Protein AF-A0A0F8VWH7-F1 (afdb_monomer_lite)

pLDDT: mean 81.19, std 13.84, range [44.41, 97.44]

Foldseek 3Di:
DEEFDPPDLAAAALEEEADADVQDQQRDEYEYDPNNDHPPDPDRAHAYDAAEYEYEHQAAHAEDAYQEYEYEYQPCPPVDQDADNEYAEYHYQYYYYHYDHRHPDDDHYYNYYHYHWDKDKDKDKDFPDDDPFKTKIKMKMKIKGKDADDDDDDPDPDCFDDDHGIDIWIKMKIKIKMWGWDADPNWIKIWIKMWMWMDTPVGTDDIKIKIKMKTFPDDDPFWTWIWIKMAIPGPPDPDRIDIWIWIWGDDPPDQWIWTDIPPAWTWIKGADPDFKMKIFGKGKDKDKGKDATDDPPDDRIDIDIWIKIFGFMKMWGDPDPPDIDIDTDGDIDTDGD

Structure (mmCIF, N/CA/C/O backbone):
data_AF-A0A0F8VWH7-F1
#
_entry.id   AF-A0A0F8VWH7-F1
#
loop_
_atom_site.group_PDB
_atom_site.id
_atom_site.type_symbol
_atom_site.label_atom_id
_atom_site.label_alt_id
_atom_site.label_comp_id
_atom_site.label_asym_id
_atom_site.label_entity_id
_atom_site.label_seq_id
_atom_site.pdbx_PDB_ins_code
_atom_site.Cartn_x
_atom_site.Cartn_y
_atom_site.Cartn_z
_atom_site.occupancy
_atom_site.B_iso_or_equiv
_atom_site.auth_seq_id
_atom_site.auth_comp_id
_atom_site.auth_asym_id
_atom_site.auth_atom_id
_atom_site.pdbx_PDB_model_num
ATOM 1 N N . THR A 1 1 ? 28.932 16.512 -21.703 1.00 84.12 1 THR A N 1
ATOM 2 C CA . THR A 1 1 ? 27.743 17.144 -22.301 1.00 84.12 1 THR A CA 1
ATOM 3 C C . THR A 1 1 ? 27.801 16.994 -23.802 1.00 84.12 1 THR A C 1
ATOM 5 O O . THR A 1 1 ? 28.887 17.135 -24.353 1.00 84.12 1 THR A O 1
ATOM 8 N N . VAL A 1 2 ? 26.683 16.656 -24.441 1.00 85.88 2 VAL A N 1
ATOM 9 C CA . VAL A 1 2 ? 26.553 16.481 -25.896 1.00 85.88 2 VAL A CA 1
ATOM 10 C C . VAL A 1 2 ? 25.391 17.344 -26.383 1.00 85.88 2 VAL A C 1
ATOM 12 O O . VAL A 1 2 ? 24.325 17.301 -25.781 1.00 85.88 2 VAL A O 1
ATOM 15 N N . HIS A 1 3 ? 25.606 18.095 -27.462 1.00 85.19 3 HIS A N 1
ATOM 16 C CA . HIS A 1 3 ? 24.603 18.937 -28.118 1.00 85.19 3 HIS A CA 1
ATOM 17 C C . HIS A 1 3 ? 24.403 18.430 -29.550 1.00 85.19 3 HIS A C 1
ATOM 19 O O . HIS A 1 3 ? 25.388 18.177 -30.247 1.00 85.19 3 HIS A O 1
ATOM 25 N N . ILE A 1 4 ? 23.155 18.238 -29.974 1.00 81.06 4 ILE A N 1
ATOM 26 C CA . ILE A 1 4 ? 22.792 17.686 -31.286 1.00 81.06 4 ILE A CA 1
ATOM 27 C C . ILE A 1 4 ? 21.741 18.603 -31.916 1.00 81.06 4 ILE A C 1
ATOM 29 O O . ILE A 1 4 ? 20.711 18.812 -31.295 1.00 81.06 4 ILE A O 1
ATOM 33 N N . GLY A 1 5 ? 21.992 19.138 -33.117 1.00 73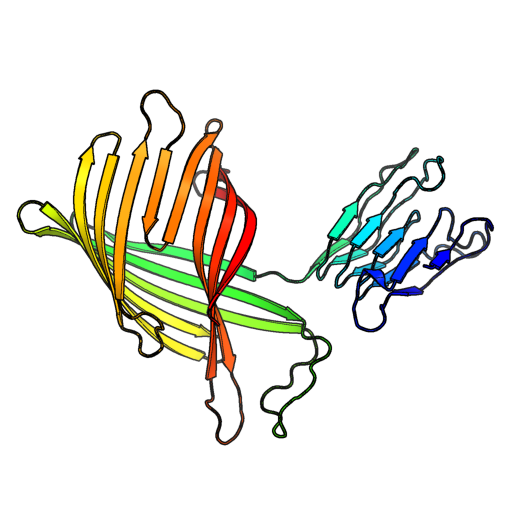.06 5 GLY A N 1
ATOM 34 C CA . GLY A 1 5 ? 21.007 19.936 -33.876 1.00 73.06 5 GLY A CA 1
ATOM 35 C C . GLY A 1 5 ? 21.202 21.455 -33.865 1.00 73.06 5 GLY A C 1
ATOM 36 O O . GLY A 1 5 ? 20.783 22.105 -34.808 1.00 73.06 5 GLY A O 1
ATOM 37 N N . ASP A 1 6 ? 21.952 21.996 -32.903 1.00 63.22 6 ASP A N 1
ATOM 38 C CA . ASP A 1 6 ? 22.087 23.431 -32.549 1.00 63.22 6 ASP A CA 1
ATOM 39 C C . ASP A 1 6 ? 22.337 24.446 -33.705 1.00 63.22 6 ASP A C 1
ATOM 41 O O . ASP A 1 6 ? 22.167 25.642 -33.519 1.00 63.22 6 ASP A O 1
ATOM 45 N N . THR A 1 7 ? 22.763 24.034 -34.912 1.00 57.91 7 THR A N 1
ATOM 46 C CA . THR A 1 7 ? 23.059 24.981 -36.024 1.00 57.91 7 THR A CA 1
ATOM 47 C C . THR A 1 7 ? 22.899 24.444 -37.459 1.00 57.91 7 THR A C 1
ATOM 49 O O . THR A 1 7 ? 23.171 25.180 -38.408 1.00 57.91 7 THR A O 1
ATOM 52 N N . ASN A 1 8 ? 22.500 23.183 -37.673 1.00 55.50 8 ASN A N 1
ATOM 53 C CA . ASN A 1 8 ? 22.478 22.575 -39.015 1.00 55.50 8 ASN A CA 1
ATOM 54 C C . ASN A 1 8 ? 21.213 21.741 -39.249 1.00 55.50 8 ASN A C 1
ATOM 56 O O . ASN A 1 8 ? 21.123 20.620 -38.747 1.00 55.50 8 ASN A O 1
ATOM 60 N N . ILE A 1 9 ? 20.351 22.238 -40.145 1.00 57.72 9 ILE A N 1
ATOM 61 C CA . ILE A 1 9 ? 19.080 21.661 -40.647 1.00 57.72 9 ILE A CA 1
ATOM 62 C C . ILE A 1 9 ? 19.178 20.272 -41.324 1.00 57.72 9 ILE A C 1
ATOM 64 O O . ILE A 1 9 ? 18.236 19.813 -41.964 1.00 57.72 9 ILE A O 1
ATOM 68 N N . ASP A 1 10 ? 20.330 19.604 -41.237 1.00 60.72 10 ASP A N 1
ATOM 69 C CA . ASP A 1 10 ? 20.589 18.285 -41.831 1.00 60.72 10 ASP A CA 1
ATOM 70 C C . ASP A 1 10 ? 21.198 17.284 -40.819 1.00 60.72 10 ASP A C 1
ATOM 72 O O . ASP A 1 10 ? 21.609 16.182 -41.200 1.00 60.72 10 ASP A O 1
ATOM 76 N N . THR A 1 11 ? 21.265 17.629 -39.525 1.00 70.06 11 THR A N 1
ATOM 77 C CA . THR A 1 11 ? 21.757 16.709 -38.485 1.00 70.06 11 THR A CA 1
ATOM 78 C C . THR A 1 11 ? 20.596 15.906 -37.918 1.00 70.06 11 THR A C 1
ATOM 80 O O . THR A 1 11 ? 19.727 16.456 -37.262 1.00 70.06 11 THR A O 1
ATOM 83 N N . ALA A 1 12 ? 20.595 14.592 -38.132 1.00 73.69 12 ALA A N 1
ATOM 84 C CA . ALA A 1 12 ? 19.566 13.707 -37.595 1.00 73.69 12 ALA A CA 1
ATOM 85 C C . ALA A 1 12 ? 20.191 12.556 -36.808 1.00 73.69 12 ALA A C 1
ATOM 87 O O . ALA A 1 12 ? 21.224 12.003 -37.198 1.00 73.69 12 ALA A O 1
ATOM 88 N N . VAL A 1 13 ? 19.526 12.157 -35.726 1.00 77.81 13 VAL A N 1
ATOM 89 C CA . VAL A 1 13 ? 19.883 10.972 -34.942 1.00 77.81 13 VAL A CA 1
ATOM 90 C C . VAL A 1 13 ? 18.728 9.994 -34.998 1.00 77.81 13 VAL A C 1
ATOM 92 O O . VAL A 1 13 ? 17.638 10.283 -34.537 1.00 77.81 13 VAL A O 1
ATOM 95 N N . GLN A 1 14 ? 18.967 8.811 -35.556 1.00 83.38 14 GLN A N 1
ATOM 96 C CA . GLN A 1 14 ? 17.931 7.780 -35.625 1.00 83.38 14 GLN A CA 1
ATOM 97 C C . GLN A 1 14 ? 17.829 6.991 -34.315 1.00 83.38 14 GLN A C 1
ATOM 99 O O . GLN A 1 14 ? 16.735 6.695 -33.844 1.00 83.38 14 GLN A O 1
ATOM 104 N N . ILE A 1 15 ? 18.979 6.638 -33.732 1.00 87.81 15 ILE A N 1
ATOM 105 C CA . ILE A 1 15 ? 19.072 5.871 -32.489 1.00 87.81 15 ILE A CA 1
ATOM 106 C C . ILE A 1 15 ? 20.104 6.540 -31.589 1.00 87.81 15 ILE A C 1
ATOM 108 O O . ILE A 1 15 ? 21.277 6.632 -31.955 1.00 87.81 15 ILE A O 1
ATOM 112 N N . LEU A 1 16 ? 19.681 6.952 -30.397 1.00 90.50 16 LEU A N 1
ATOM 113 C CA . LEU A 1 16 ? 20.554 7.469 -29.352 1.00 90.50 16 LEU A CA 1
ATOM 114 C C . LEU A 1 16 ? 20.584 6.500 -28.171 1.00 90.50 16 LEU A C 1
ATOM 116 O O . LEU A 1 16 ? 19.544 6.063 -27.686 1.00 90.50 16 LEU A O 1
ATOM 120 N N . ARG A 1 17 ? 21.787 6.197 -27.678 1.00 92.44 17 ARG A N 1
ATOM 121 C CA . ARG A 1 17 ? 21.987 5.452 -26.432 1.00 92.44 17 ARG A CA 1
ATOM 122 C C . ARG A 1 17 ? 22.727 6.323 -25.430 1.00 92.44 17 ARG A C 1
ATOM 124 O O . ARG A 1 17 ? 23.826 6.790 -25.720 1.00 92.44 17 ARG A O 1
ATOM 131 N N . ILE A 1 18 ? 22.128 6.526 -24.262 1.00 89.94 18 ILE A N 1
ATOM 132 C CA . ILE A 1 18 ? 22.678 7.336 -23.175 1.00 89.94 18 ILE A CA 1
ATOM 133 C C . ILE A 1 18 ? 23.036 6.397 -22.025 1.00 89.94 18 ILE A C 1
ATOM 135 O O . ILE A 1 18 ? 22.173 5.763 -21.417 1.00 89.94 18 ILE A O 1
ATOM 139 N N . THR A 1 19 ? 24.329 6.268 -21.737 1.00 88.44 19 THR A N 1
ATOM 140 C CA . THR A 1 19 ? 24.835 5.404 -20.663 1.00 88.44 19 THR A CA 1
ATOM 141 C C . THR A 1 19 ? 26.022 6.090 -19.990 1.00 88.44 19 THR A C 1
ATOM 143 O O . THR A 1 19 ? 27.118 6.103 -20.555 1.00 88.44 19 THR A O 1
ATOM 146 N N . PRO A 1 20 ? 25.827 6.715 -18.815 1.00 84.50 20 PRO A N 1
ATOM 147 C CA . PRO A 1 20 ? 26.909 7.384 -18.114 1.00 84.50 20 PRO A CA 1
ATOM 148 C C . PRO A 1 20 ? 27.952 6.391 -17.613 1.00 84.50 20 PRO A C 1
ATOM 150 O O . PRO A 1 20 ? 27.621 5.320 -17.105 1.00 84.50 20 PRO A O 1
ATOM 153 N N . ASN A 1 21 ? 29.227 6.774 -17.696 1.00 78.06 21 ASN A N 1
ATOM 154 C CA . ASN A 1 21 ? 30.294 5.987 -17.089 1.00 78.06 21 ASN A CA 1
ATOM 155 C C . ASN A 1 21 ? 30.071 5.913 -15.565 1.00 78.06 21 ASN A C 1
ATOM 157 O O . ASN A 1 21 ? 29.826 6.945 -14.935 1.00 78.06 21 ASN A O 1
ATOM 161 N N . ASN A 1 22 ? 30.164 4.719 -14.978 1.00 78.69 22 ASN A N 1
ATOM 162 C CA . ASN A 1 22 ? 29.865 4.440 -13.566 1.00 78.69 22 ASN A CA 1
ATOM 163 C C . ASN A 1 22 ? 28.429 4.781 -13.108 1.00 78.69 22 ASN A C 1
ATOM 165 O O . ASN A 1 22 ? 28.238 5.077 -11.930 1.00 78.69 22 ASN A O 1
ATOM 169 N N . ASP A 1 23 ? 27.442 4.806 -14.012 1.00 75.81 23 ASP A N 1
ATOM 170 C CA . ASP A 1 23 ? 26.018 5.041 -13.695 1.00 75.81 23 ASP A CA 1
ATOM 171 C C . ASP A 1 23 ? 25.737 6.334 -12.888 1.00 75.81 23 ASP A C 1
ATOM 173 O O . ASP A 1 23 ? 24.767 6.421 -12.138 1.00 75.81 23 ASP A O 1
ATOM 177 N N . LYS A 1 24 ? 26.588 7.367 -13.005 1.00 74.12 24 LYS A N 1
ATOM 178 C CA . LYS A 1 24 ? 26.354 8.661 -12.336 1.00 74.12 24 LYS A CA 1
ATOM 179 C C . LYS A 1 24 ? 25.560 9.605 -13.247 1.00 74.12 24 LYS A C 1
ATOM 181 O O . LYS A 1 24 ? 26.031 9.880 -14.352 1.00 74.12 24 LYS A O 1
ATOM 186 N N . PRO A 1 25 ? 24.424 10.168 -12.796 1.00 67.00 25 PRO A N 1
ATOM 187 C CA . PRO A 1 25 ? 23.579 11.023 -13.631 1.00 67.00 25 PRO A CA 1
ATOM 188 C C . PRO A 1 25 ? 24.300 12.291 -14.120 1.00 67.00 25 PRO A C 1
ATOM 190 O O . PRO A 1 25 ? 24.105 12.705 -15.259 1.00 67.00 25 PRO A O 1
ATOM 193 N N . ASP A 1 26 ? 25.212 12.844 -13.318 1.00 76.50 26 ASP A N 1
ATOM 194 C CA . ASP A 1 26 ? 25.969 14.056 -13.668 1.00 76.50 26 ASP A CA 1
ATOM 195 C C . ASP A 1 26 ? 27.054 13.815 -14.734 1.00 76.50 26 ASP A C 1
ATOM 197 O O . ASP A 1 26 ? 27.631 14.759 -15.273 1.00 76.50 26 ASP A O 1
ATOM 201 N N . ASN A 1 27 ? 27.357 12.552 -15.057 1.00 81.56 27 ASN A N 1
ATOM 202 C CA . ASN A 1 27 ? 28.420 12.228 -16.007 1.00 81.56 27 ASN A CA 1
ATOM 203 C C . ASN A 1 27 ? 27.981 12.380 -17.469 1.00 81.56 27 ASN A C 1
ATOM 205 O O . ASN A 1 27 ? 28.843 12.486 -18.345 1.00 81.56 27 ASN A O 1
ATOM 209 N N . VAL A 1 28 ? 26.674 12.375 -17.760 1.00 87.81 28 VAL A N 1
ATOM 210 C CA . VAL A 1 28 ? 26.163 12.545 -19.125 1.00 87.81 28 VAL A CA 1
ATOM 211 C C . VAL A 1 28 ? 24.919 13.424 -19.136 1.00 87.81 28 VAL A C 1
ATOM 213 O O . VAL A 1 28 ? 23.860 13.054 -18.637 1.00 87.81 28 VAL A O 1
ATOM 216 N N . THR A 1 29 ? 25.061 14.563 -19.806 1.00 88.81 29 THR A N 1
ATOM 217 C CA . THR A 1 29 ? 23.963 15.435 -20.224 1.00 88.81 29 THR A CA 1
ATOM 218 C C . THR A 1 29 ? 23.921 15.457 -21.744 1.00 88.81 29 THR A C 1
ATOM 220 O O . THR A 1 29 ? 24.954 15.720 -22.371 1.00 88.81 29 THR A O 1
ATOM 223 N N . VAL A 1 30 ? 22.760 15.174 -22.325 1.00 89.38 30 VAL A N 1
ATOM 224 C CA . VAL A 1 30 ? 22.509 15.274 -23.765 1.00 89.38 30 VAL A CA 1
ATOM 225 C C . VAL A 1 30 ? 21.391 16.277 -24.005 1.00 89.38 30 VAL A C 1
ATOM 227 O O . VAL A 1 30 ? 20.352 16.199 -23.359 1.00 89.38 30 VAL A O 1
ATOM 230 N N . THR A 1 31 ? 21.607 17.183 -24.949 1.00 88.25 31 THR A N 1
ATOM 231 C CA . THR A 1 31 ? 20.607 18.135 -25.420 1.00 88.25 31 THR A CA 1
ATOM 232 C C . THR A 1 31 ? 20.421 17.937 -26.917 1.00 88.25 31 THR A C 1
ATOM 234 O O . THR A 1 31 ? 21.384 18.029 -27.683 1.00 88.25 31 THR A O 1
ATOM 237 N N . ILE A 1 32 ? 19.194 17.631 -27.319 1.00 85.38 32 ILE A N 1
ATOM 238 C CA . ILE A 1 32 ? 18.769 17.495 -28.709 1.00 85.38 32 ILE A CA 1
ATOM 239 C C . ILE A 1 32 ? 17.859 18.683 -28.993 1.00 85.38 32 ILE A C 1
ATOM 241 O O . ILE A 1 32 ? 16.808 18.809 -28.365 1.00 85.38 32 ILE A O 1
ATOM 245 N N . TYR A 1 33 ? 18.325 19.549 -29.880 1.00 80.00 33 TYR A N 1
ATOM 246 C CA . TYR A 1 33 ? 17.649 20.769 -30.301 1.00 80.00 33 TYR A CA 1
ATOM 247 C C . TYR A 1 33 ? 16.604 20.464 -31.378 1.00 80.00 33 TYR A C 1
ATOM 249 O O . TYR A 1 33 ? 16.554 19.338 -31.888 1.00 80.00 33 TYR A O 1
ATOM 257 N N . GLU A 1 34 ? 15.823 21.489 -31.711 1.00 74.62 34 GLU A N 1
ATOM 258 C CA . GLU A 1 34 ? 14.845 21.519 -32.799 1.00 74.62 34 GLU A CA 1
ATOM 259 C C . GLU A 1 34 ? 15.368 20.909 -34.109 1.00 74.62 34 GLU A C 1
ATOM 261 O O . GLU A 1 34 ? 16.576 20.833 -34.369 1.00 74.62 34 GLU A O 1
ATOM 266 N N . ASP A 1 35 ? 14.433 20.444 -34.938 1.00 66.25 35 ASP A N 1
ATOM 267 C CA . ASP A 1 35 ? 14.698 19.987 -36.302 1.00 66.25 35 ASP A CA 1
ATOM 268 C C . ASP A 1 35 ? 15.792 18.912 -36.447 1.00 66.25 35 ASP A C 1
ATOM 270 O O . ASP A 1 35 ? 16.384 18.735 -37.518 1.00 66.25 35 ASP A O 1
ATOM 274 N N . CYS A 1 36 ? 16.012 18.085 -35.416 1.00 68.75 36 CYS A N 1
ATOM 275 C CA . CYS A 1 36 ? 16.860 16.887 -35.500 1.00 68.75 36 CYS A CA 1
ATOM 276 C C . CYS A 1 36 ? 16.222 15.747 -36.327 1.00 68.75 36 CYS A C 1
ATOM 278 O O . CYS A 1 36 ? 16.327 14.562 -35.990 1.00 68.75 36 CYS A O 1
ATOM 280 N N . ILE A 1 37 ? 15.561 16.095 -37.434 1.00 60.75 37 ILE A N 1
ATOM 281 C CA . ILE A 1 37 ? 14.789 15.226 -38.318 1.00 60.75 37 ILE A CA 1
ATOM 282 C C . ILE A 1 37 ? 15.343 15.375 -39.740 1.00 60.75 37 ILE A C 1
ATOM 284 O O . ILE A 1 37 ? 15.571 16.467 -40.253 1.00 60.75 37 ILE A O 1
ATOM 288 N N . ARG A 1 38 ? 15.583 14.254 -40.429 1.00 53.38 38 ARG A N 1
ATOM 289 C CA . ARG A 1 38 ? 16.150 14.281 -41.786 1.00 53.38 38 ARG A CA 1
ATOM 290 C C . ARG A 1 38 ? 15.098 14.737 -42.805 1.00 53.38 38 ARG A C 1
ATOM 292 O O . ARG A 1 38 ? 14.348 13.909 -43.313 1.00 53.38 38 ARG A O 1
ATOM 299 N N . SER A 1 39 ? 15.131 16.010 -43.203 1.00 49.16 39 SER A N 1
ATOM 300 C CA . SER A 1 39 ? 14.210 16.636 -44.179 1.00 49.16 39 SER A CA 1
ATOM 301 C C . SER A 1 39 ? 14.059 15.905 -45.534 1.00 49.16 39 SER A C 1
ATOM 303 O O . SER A 1 39 ? 13.068 16.088 -46.238 1.00 49.16 39 SER A O 1
ATOM 305 N N . LYS A 1 40 ? 15.023 15.052 -45.923 1.00 46.12 40 LYS A N 1
ATOM 306 C CA . LYS A 1 40 ? 15.079 14.376 -47.241 1.00 46.12 40 LYS A CA 1
ATOM 307 C C . LYS A 1 40 ? 14.768 12.876 -47.239 1.00 46.12 40 LYS A C 1
ATOM 309 O O . LYS A 1 40 ? 14.825 12.255 -48.300 1.00 46.12 40 LYS A O 1
ATOM 314 N N . ALA A 1 41 ? 14.464 12.271 -46.094 1.00 45.91 41 ALA A N 1
ATOM 315 C CA . ALA A 1 41 ? 14.026 10.880 -46.023 1.00 45.91 41 ALA A CA 1
ATOM 316 C C . ALA A 1 41 ? 12.707 10.833 -45.256 1.00 45.91 41 ALA A C 1
ATOM 318 O O . ALA A 1 41 ? 12.650 11.272 -44.117 1.00 45.91 41 ALA A O 1
ATOM 319 N N . THR A 1 42 ? 11.657 10.314 -45.886 1.00 47.78 42 THR A N 1
ATOM 320 C CA . THR A 1 42 ? 10.361 10.016 -45.262 1.00 47.78 42 THR A CA 1
ATOM 321 C C . THR A 1 42 ? 10.519 9.489 -43.827 1.00 47.78 42 THR A C 1
ATOM 323 O O . THR A 1 42 ? 11.033 8.388 -43.648 1.00 47.78 42 THR A O 1
ATOM 326 N N . ALA A 1 43 ? 10.090 10.312 -42.861 1.00 54.28 43 ALA A N 1
ATOM 327 C CA . ALA A 1 43 ? 9.736 10.026 -41.467 1.00 54.28 43 ALA A CA 1
ATOM 328 C C . ALA A 1 43 ? 10.591 8.981 -40.721 1.00 54.28 43 ALA A C 1
ATOM 330 O O . ALA A 1 43 ? 10.217 7.813 -40.621 1.00 54.28 43 ALA A O 1
ATOM 331 N N . TYR A 1 44 ? 11.688 9.421 -40.104 1.00 61.53 44 TYR A N 1
ATOM 332 C CA . TYR A 1 44 ? 12.293 8.688 -38.989 1.00 61.53 44 TYR A CA 1
ATOM 333 C C . TYR A 1 44 ? 12.368 9.620 -37.783 1.00 61.53 44 TYR A C 1
ATOM 335 O O . TYR A 1 44 ? 13.265 10.459 -37.720 1.00 61.53 44 TYR A O 1
ATOM 343 N N . ASN A 1 45 ? 11.430 9.476 -36.846 1.00 70.00 45 ASN A N 1
ATOM 344 C CA . ASN A 1 45 ? 11.553 10.124 -35.544 1.00 70.00 45 ASN A CA 1
ATOM 345 C C . ASN A 1 45 ? 12.615 9.380 -34.714 1.00 70.00 45 ASN A C 1
ATOM 347 O O . ASN A 1 45 ? 12.961 8.222 -34.981 1.00 70.00 45 ASN A O 1
ATOM 351 N N . ILE A 1 46 ? 13.154 10.055 -33.704 1.00 86.62 46 ILE A N 1
ATOM 352 C CA . ILE A 1 46 ? 14.289 9.562 -32.919 1.00 86.62 46 ILE A CA 1
ATOM 353 C C . ILE A 1 46 ? 13.847 8.397 -32.021 1.00 86.62 46 ILE A C 1
ATOM 355 O O . ILE A 1 46 ? 12.756 8.414 -31.448 1.00 86.62 46 ILE A O 1
ATOM 359 N N . SER A 1 47 ? 14.698 7.377 -31.876 1.00 91.12 47 SER A N 1
ATOM 360 C CA . SER A 1 47 ? 14.583 6.370 -30.814 1.00 91.12 47 SER A CA 1
ATOM 361 C C . SER A 1 47 ? 15.680 6.569 -29.769 1.00 91.12 47 SER A C 1
ATOM 363 O O . SER A 1 47 ? 16.866 6.505 -30.095 1.00 91.12 47 SER A O 1
ATOM 365 N N . ILE A 1 48 ? 15.305 6.802 -28.515 1.00 92.94 48 ILE A N 1
ATOM 366 C CA . ILE A 1 48 ? 16.232 7.063 -27.411 1.00 92.94 48 ILE A CA 1
ATOM 367 C C . ILE A 1 48 ? 16.151 5.931 -26.395 1.00 92.94 48 ILE A C 1
ATOM 369 O O . ILE A 1 48 ? 15.072 5.596 -25.921 1.00 92.94 48 ILE A O 1
ATOM 373 N N . TYR A 1 49 ? 17.311 5.392 -26.029 1.00 94.31 49 TYR A N 1
ATOM 374 C CA . TYR A 1 49 ? 17.480 4.432 -24.944 1.00 94.31 49 TYR A CA 1
ATOM 375 C C . TYR A 1 49 ? 18.390 5.046 -23.884 1.00 94.31 49 TYR A C 1
ATOM 377 O O . TYR A 1 49 ? 19.574 5.290 -24.133 1.00 94.31 49 TYR A O 1
ATOM 385 N N . MET A 1 50 ? 17.846 5.320 -22.708 1.00 91.81 50 MET A N 1
ATOM 386 C CA . MET A 1 50 ? 18.526 6.025 -21.633 1.00 91.81 50 MET A CA 1
ATOM 387 C C . MET A 1 50 ? 18.625 5.144 -20.392 1.00 91.81 50 MET A C 1
ATOM 389 O O . MET A 1 50 ? 17.639 4.910 -19.703 1.00 91.81 50 MET A O 1
ATOM 393 N N . ASN A 1 51 ? 19.838 4.703 -20.062 1.00 87.75 51 ASN A N 1
ATOM 394 C CA . ASN A 1 51 ? 20.073 3.957 -18.826 1.00 87.75 51 ASN A CA 1
ATOM 395 C C . ASN A 1 51 ? 20.064 4.886 -17.602 1.00 87.75 51 ASN A C 1
ATOM 397 O O . ASN A 1 51 ? 19.483 4.536 -16.581 1.00 87.75 51 ASN A O 1
ATOM 401 N N . ASN A 1 52 ? 20.691 6.065 -17.705 1.00 85.94 52 ASN A N 1
ATOM 402 C CA . ASN A 1 52 ? 20.750 7.106 -16.672 1.00 85.94 52 ASN A CA 1
ATOM 403 C C . ASN A 1 52 ? 21.287 8.418 -17.293 1.00 85.94 52 ASN A C 1
ATOM 405 O O . ASN A 1 52 ? 21.667 8.426 -18.465 1.00 85.94 52 ASN A O 1
ATOM 409 N N . GLY A 1 53 ? 21.360 9.517 -16.538 1.00 88.56 53 GLY A N 1
ATOM 410 C CA . GLY A 1 53 ? 21.869 10.812 -17.013 1.00 88.56 53 GLY A CA 1
ATOM 411 C C . GLY A 1 53 ? 20.821 11.922 -17.005 1.00 88.56 53 GLY A C 1
ATOM 412 O O . GLY A 1 53 ? 19.796 11.820 -16.331 1.00 88.56 53 GLY A O 1
ATOM 413 N N . THR A 1 54 ? 21.067 12.971 -17.788 1.00 90.00 54 THR A N 1
ATOM 414 C CA . THR A 1 54 ? 20.051 13.969 -18.153 1.00 90.00 54 THR A CA 1
ATOM 415 C C . THR A 1 54 ? 19.917 14.043 -19.670 1.00 90.00 54 THR A C 1
ATOM 417 O O . THR A 1 54 ? 20.919 14.224 -20.359 1.00 90.00 54 THR A O 1
ATOM 420 N N . CYS A 1 55 ? 18.702 13.917 -20.194 1.00 91.38 55 CYS A N 1
ATOM 421 C CA . CYS A 1 55 ? 18.398 14.170 -21.600 1.00 91.38 55 CYS A CA 1
ATOM 422 C C . CYS A 1 55 ? 17.392 15.308 -21.696 1.00 91.38 55 CYS A C 1
ATOM 424 O O . CYS A 1 55 ? 16.404 15.310 -20.967 1.00 91.38 55 CYS A O 1
ATOM 426 N N . THR A 1 56 ? 17.628 16.241 -22.603 1.00 90.00 56 THR A N 1
ATOM 427 C CA . THR A 1 56 ? 16.633 17.217 -23.023 1.00 90.00 56 THR A CA 1
ATOM 428 C C . THR A 1 56 ? 16.400 17.039 -24.515 1.00 90.00 56 THR A C 1
ATOM 430 O O . THR A 1 56 ? 17.367 16.969 -25.273 1.00 90.00 56 THR A O 1
ATOM 433 N N . LEU A 1 57 ? 15.142 16.903 -24.915 1.00 86.94 57 LEU A N 1
ATOM 434 C CA . LEU A 1 57 ? 14.733 16.671 -26.294 1.00 86.94 57 LEU A CA 1
ATOM 435 C C . LEU A 1 57 ? 13.670 17.687 -26.687 1.00 86.94 57 LEU A C 1
ATOM 437 O O . LEU A 1 57 ? 12.637 17.767 -26.026 1.00 86.94 57 LEU A O 1
ATOM 441 N N . ASP A 1 58 ? 13.925 18.375 -27.789 1.00 81.88 58 ASP A N 1
ATOM 442 C CA . ASP A 1 58 ? 13.033 19.357 -28.399 1.00 81.88 58 ASP A CA 1
ATOM 443 C C . ASP A 1 58 ? 12.696 18.937 -29.843 1.00 81.88 58 ASP A C 1
ATOM 445 O O . ASP A 1 58 ? 12.961 19.629 -30.816 1.00 81.88 58 ASP A O 1
ATOM 449 N N . SER A 1 59 ? 12.273 17.681 -30.021 1.00 81.00 59 SER A N 1
ATOM 450 C CA . SER A 1 59 ? 11.934 17.088 -31.324 1.00 81.00 59 SER A CA 1
ATOM 451 C C . SER A 1 59 ? 11.068 15.840 -31.142 1.00 81.00 59 SER A C 1
ATOM 453 O O . SER A 1 59 ? 11.163 15.151 -30.124 1.00 81.00 59 SER A O 1
ATOM 455 N N . ALA A 1 60 ? 10.280 15.493 -32.163 1.00 83.69 60 ALA A N 1
ATOM 456 C CA . ALA A 1 60 ? 9.445 14.291 -32.169 1.00 83.69 60 ALA A CA 1
ATOM 457 C C . ALA A 1 60 ? 10.250 12.988 -31.980 1.00 83.69 60 ALA A C 1
ATOM 459 O O . ALA A 1 60 ? 11.365 12.826 -32.494 1.00 83.69 60 ALA A O 1
ATOM 460 N N . ALA A 1 61 ? 9.644 11.997 -31.319 1.00 86.81 61 ALA A N 1
ATOM 461 C CA . ALA A 1 61 ? 10.270 10.701 -31.050 1.00 86.81 61 ALA A CA 1
ATOM 462 C C . ALA A 1 61 ? 9.382 9.515 -31.453 1.00 86.81 61 ALA A C 1
ATOM 464 O O . ALA A 1 61 ? 8.173 9.493 -31.232 1.00 86.81 61 ALA A O 1
ATOM 465 N N . THR A 1 62 ? 9.985 8.464 -32.012 1.00 90.19 62 THR A N 1
ATOM 466 C CA . THR A 1 62 ? 9.294 7.177 -32.194 1.00 90.19 62 THR A CA 1
ATOM 467 C C . THR A 1 62 ? 9.277 6.408 -30.879 1.00 90.19 62 THR A C 1
ATOM 469 O O . THR A 1 62 ? 8.252 5.855 -30.489 1.00 90.19 62 THR A O 1
ATOM 472 N N . LEU A 1 63 ? 10.413 6.364 -30.187 1.00 90.19 63 LEU A N 1
ATOM 473 C CA . LEU A 1 63 ? 10.557 5.623 -28.944 1.00 90.19 63 LEU A CA 1
ATOM 474 C C . LEU A 1 63 ? 11.422 6.414 -27.975 1.00 90.19 63 LEU A C 1
ATOM 476 O O . LEU A 1 63 ? 12.524 6.826 -28.320 1.00 90.19 63 LEU A O 1
ATOM 480 N N . ILE A 1 64 ? 10.959 6.552 -26.744 1.00 92.19 64 ILE A N 1
ATOM 481 C CA . ILE A 1 64 ? 11.803 6.944 -25.622 1.00 92.19 64 ILE A CA 1
ATOM 482 C C . ILE A 1 64 ? 11.703 5.824 -24.599 1.00 92.19 64 ILE A C 1
ATOM 484 O O . ILE A 1 64 ? 10.617 5.530 -24.114 1.00 92.19 64 ILE A O 1
ATOM 488 N N . GLU A 1 65 ? 12.820 5.181 -24.296 1.00 93.12 65 GLU A N 1
ATOM 489 C CA . GLU A 1 65 ? 12.936 4.155 -23.269 1.00 93.12 65 GLU A CA 1
ATOM 490 C C . GLU A 1 65 ? 13.942 4.635 -22.228 1.00 93.12 65 GLU A C 1
ATOM 492 O O . GLU A 1 65 ? 15.125 4.793 -22.531 1.00 93.12 65 GLU A O 1
ATOM 497 N N . MET A 1 66 ? 13.474 4.919 -21.012 1.00 89.38 66 MET A N 1
ATOM 498 C CA . MET A 1 66 ? 14.322 5.391 -19.920 1.00 89.38 66 MET A CA 1
ATOM 499 C C . MET A 1 66 ? 14.261 4.459 -18.714 1.00 89.38 66 MET A C 1
ATOM 501 O O . MET A 1 66 ? 13.179 4.075 -18.270 1.00 89.38 66 MET A O 1
ATOM 505 N N . LYS A 1 67 ? 15.432 4.128 -18.165 1.00 83.88 67 LYS A N 1
ATOM 506 C CA . LYS A 1 67 ? 15.571 3.316 -16.953 1.00 83.88 67 LYS A CA 1
ATOM 507 C C . LYS A 1 67 ? 15.742 4.145 -15.682 1.00 83.88 67 LYS A C 1
ATOM 509 O O . LYS A 1 67 ? 15.149 3.829 -14.656 1.00 83.88 67 LYS A O 1
ATOM 514 N N . LYS A 1 68 ? 16.565 5.197 -15.731 1.00 78.94 68 LYS A N 1
ATOM 515 C CA . LYS A 1 68 ? 16.849 6.127 -14.622 1.00 78.94 68 LYS A CA 1
ATOM 516 C C . LYS A 1 68 ? 17.157 7.528 -15.167 1.00 78.94 68 LYS A C 1
ATOM 518 O O . LYS A 1 68 ? 17.238 7.735 -16.376 1.00 78.94 68 LYS A O 1
ATOM 523 N N . GLY A 1 69 ? 17.415 8.473 -14.264 1.00 82.69 69 GLY A N 1
ATOM 524 C CA 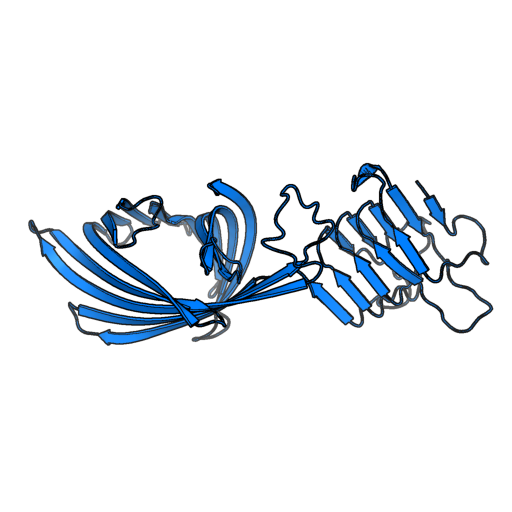. GLY A 1 69 ? 17.851 9.830 -14.600 1.00 82.69 69 GLY A CA 1
ATOM 525 C C . GLY A 1 69 ? 16.691 10.783 -14.880 1.00 82.69 69 GLY A C 1
ATOM 526 O O . GLY A 1 69 ? 15.555 10.512 -14.492 1.00 82.69 69 GLY A O 1
ATOM 527 N N . THR A 1 70 ? 16.993 11.908 -15.525 1.00 84.88 70 THR A N 1
ATOM 528 C CA . THR A 1 70 ? 16.019 12.965 -15.824 1.00 84.88 70 THR A CA 1
ATOM 529 C C . THR A 1 70 ? 15.875 13.141 -17.329 1.00 84.88 70 THR A C 1
ATOM 531 O O . THR A 1 70 ? 16.856 13.409 -18.017 1.00 84.88 70 THR A O 1
ATOM 534 N N . PHE A 1 71 ? 14.655 13.036 -17.839 1.00 90.38 71 PHE A N 1
ATOM 535 C CA . PHE A 1 71 ? 14.335 13.304 -19.234 1.00 90.38 71 PHE A CA 1
ATOM 536 C C . PHE A 1 71 ? 13.418 14.527 -19.309 1.00 90.38 71 PHE A C 1
ATOM 538 O O . PHE A 1 71 ? 12.351 14.518 -18.708 1.00 90.38 71 PHE A O 1
ATOM 545 N N . ASN A 1 72 ? 13.819 15.576 -20.019 1.00 88.06 72 ASN A N 1
ATOM 546 C CA . ASN A 1 72 ? 13.013 16.769 -20.261 1.00 88.06 72 ASN A CA 1
ATOM 547 C C . ASN A 1 72 ? 12.572 16.773 -21.724 1.00 88.06 72 ASN A C 1
ATOM 549 O O . ASN A 1 72 ? 13.416 16.706 -22.615 1.00 88.06 72 ASN A O 1
ATOM 553 N N . TYR A 1 73 ? 11.272 16.842 -21.970 1.00 85.62 73 TYR A N 1
ATOM 554 C CA . TYR A 1 73 ? 10.713 16.856 -23.316 1.00 85.62 73 TYR A CA 1
ATOM 555 C C . TYR A 1 73 ? 10.020 18.185 -23.603 1.00 85.62 73 TYR A C 1
ATOM 557 O O . TYR A 1 73 ? 9.199 18.617 -22.792 1.00 85.62 73 TYR A O 1
ATOM 565 N N . GLY A 1 74 ? 10.335 18.791 -24.748 1.00 73.81 74 GLY A N 1
ATOM 566 C CA . GLY A 1 74 ? 9.700 20.004 -25.266 1.00 73.81 74 GLY A CA 1
ATOM 567 C C . GLY A 1 74 ? 10.111 21.298 -24.572 1.00 73.81 74 GLY A C 1
ATOM 568 O O . GLY A 1 74 ? 9.400 22.290 -24.643 1.00 73.81 74 GLY A O 1
ATOM 569 N N . THR A 1 75 ? 11.218 21.302 -23.827 1.00 62.53 75 THR A N 1
ATOM 570 C CA . THR A 1 75 ? 11.687 22.553 -23.225 1.00 62.53 75 THR A CA 1
ATOM 571 C C . THR A 1 75 ? 12.092 23.507 -24.337 1.00 62.53 75 THR A C 1
ATOM 573 O O . THR A 1 75 ? 13.021 23.165 -25.057 1.00 62.53 75 THR A O 1
ATOM 576 N N . ASP A 1 76 ? 11.472 24.684 -24.393 1.00 59.53 76 ASP A N 1
ATOM 577 C CA . ASP A 1 76 ? 11.842 25.767 -25.305 1.00 59.53 76 ASP A CA 1
ATOM 578 C C . ASP A 1 76 ? 13.322 26.154 -25.115 1.00 59.53 76 ASP A C 1
ATOM 580 O O . ASP A 1 76 ? 13.695 26.933 -24.229 1.00 59.53 76 ASP A O 1
ATOM 584 N N . LEU A 1 77 ? 14.196 25.512 -25.891 1.00 60.09 77 LEU A N 1
ATOM 585 C CA . LEU A 1 77 ? 15.636 25.756 -25.890 1.00 60.09 77 LEU A CA 1
ATOM 586 C C . LEU A 1 77 ? 16.038 26.763 -26.978 1.00 60.09 77 LEU A C 1
ATOM 588 O O . LEU A 1 77 ? 17.174 27.244 -26.945 1.00 60.09 77 LEU A O 1
ATOM 592 N N . GLY A 1 78 ? 15.122 27.090 -27.900 1.00 54.88 78 GLY A N 1
ATOM 593 C CA . GLY A 1 78 ? 15.352 27.898 -29.105 1.00 54.88 78 GLY A CA 1
ATOM 594 C C . GLY A 1 78 ? 14.533 29.195 -29.217 1.00 54.88 78 GLY A C 1
ATOM 595 O O . GLY A 1 78 ? 14.776 29.984 -30.130 1.00 54.88 78 GLY A O 1
ATOM 596 N N . ALA A 1 79 ? 13.614 29.473 -28.289 1.00 55.00 79 ALA A N 1
ATOM 597 C CA . ALA A 1 79 ? 12.629 30.563 -28.329 1.00 55.00 79 ALA A CA 1
ATOM 598 C C . ALA A 1 79 ? 11.681 30.532 -29.547 1.00 55.00 79 ALA A C 1
ATOM 600 O O . ALA A 1 79 ? 11.114 31.570 -29.914 1.00 55.00 79 ALA A O 1
ATOM 601 N N . SER A 1 80 ? 11.515 29.364 -30.171 1.00 58.66 80 SER A N 1
ATOM 602 C CA . SER A 1 80 ? 10.642 29.143 -31.324 1.00 58.66 80 SER A CA 1
ATOM 603 C C . SER A 1 80 ? 9.731 27.957 -31.018 1.00 58.66 80 SER A C 1
ATOM 605 O O . SER A 1 80 ? 10.232 26.881 -30.717 1.00 58.66 80 SER A O 1
ATOM 607 N N . PRO A 1 81 ? 8.404 28.134 -31.036 1.00 59.56 81 PRO A N 1
ATOM 608 C CA . PRO A 1 81 ? 7.510 27.036 -30.726 1.00 59.56 81 PRO A CA 1
ATOM 609 C C . PRO A 1 81 ? 7.432 26.055 -31.899 1.00 59.56 81 PRO A C 1
ATOM 611 O O . PRO A 1 81 ? 7.105 26.442 -33.025 1.00 59.56 81 PRO A O 1
ATOM 614 N N . GLU A 1 82 ? 7.703 24.789 -31.611 1.00 64.44 82 GLU A N 1
ATOM 615 C CA . GLU A 1 82 ? 7.798 23.715 -32.597 1.00 64.44 82 GLU A CA 1
ATOM 616 C C . GLU A 1 82 ? 6.433 23.107 -32.914 1.00 64.44 82 GLU A C 1
ATOM 618 O O . GLU A 1 82 ? 5.519 23.164 -32.103 1.00 64.44 82 GLU A O 1
ATOM 623 N N . THR A 1 83 ? 6.271 22.508 -34.094 1.00 65.81 83 THR A N 1
ATOM 624 C CA . THR A 1 83 ? 5.028 21.790 -34.444 1.00 65.81 83 THR A CA 1
ATOM 625 C C . THR A 1 83 ? 5.283 20.298 -34.583 1.00 65.81 83 THR A C 1
ATOM 627 O O . THR A 1 83 ? 6.288 19.890 -35.166 1.00 65.81 83 THR A O 1
ATOM 630 N N . GLY A 1 84 ? 4.360 19.467 -34.095 1.00 71.31 84 GLY A N 1
ATOM 631 C CA . GLY A 1 84 ? 4.417 18.018 -34.311 1.00 71.31 84 GLY A CA 1
ATOM 632 C C . GLY A 1 84 ? 5.351 17.283 -33.350 1.00 71.31 84 GLY A C 1
ATOM 633 O O . GLY A 1 84 ? 6.008 16.313 -33.736 1.00 71.31 84 GLY A O 1
ATOM 634 N N . MET A 1 85 ? 5.397 17.716 -32.089 1.00 77.50 85 MET A N 1
ATOM 635 C CA . MET A 1 85 ? 6.189 17.096 -31.020 1.00 77.50 85 MET A CA 1
ATOM 636 C C . MET A 1 85 ? 5.563 15.809 -30.457 1.00 77.50 85 MET A C 1
ATOM 638 O O . MET A 1 85 ? 5.448 15.624 -29.241 1.00 77.50 85 MET A O 1
ATOM 642 N N . ASP A 1 86 ? 5.221 14.866 -31.328 1.00 83.19 86 ASP A N 1
ATOM 643 C CA . ASP A 1 86 ? 4.621 13.597 -30.923 1.00 83.19 86 ASP A CA 1
ATOM 644 C C . ASP A 1 86 ? 5.659 12.580 -30.433 1.00 83.19 86 ASP A C 1
ATOM 646 O O . ASP A 1 86 ? 6.722 12.387 -31.037 1.00 83.19 86 ASP A O 1
ATOM 650 N N . ILE A 1 87 ? 5.293 11.831 -29.388 1.00 85.06 87 ILE A N 1
ATOM 651 C CA . ILE A 1 87 ? 5.984 10.596 -29.004 1.00 85.06 87 ILE A CA 1
ATOM 652 C C . ILE A 1 87 ? 5.120 9.401 -29.401 1.00 85.06 87 ILE A C 1
ATOM 654 O O . ILE A 1 87 ? 4.054 9.176 -28.833 1.00 85.06 87 ILE A O 1
ATOM 658 N N . THR A 1 88 ? 5.592 8.546 -30.310 1.00 89.44 88 THR A N 1
ATOM 659 C CA . THR A 1 88 ? 4.832 7.334 -30.676 1.00 89.44 88 THR A CA 1
ATOM 660 C C . THR A 1 88 ? 4.779 6.317 -29.527 1.00 89.44 88 THR A C 1
ATOM 662 O O . THR A 1 88 ? 3.742 5.688 -29.294 1.00 89.44 88 THR A O 1
ATOM 665 N N . THR A 1 89 ? 5.883 6.109 -28.804 1.00 86.06 89 THR A N 1
ATOM 666 C CA . THR A 1 89 ? 5.959 5.214 -27.638 1.00 86.06 89 THR A CA 1
ATOM 667 C C . THR A 1 89 ? 6.915 5.751 -26.571 1.00 86.06 89 THR A C 1
ATOM 669 O O . THR A 1 89 ? 8.079 6.017 -26.851 1.00 86.06 89 THR A O 1
ATOM 672 N N . LEU A 1 90 ? 6.444 5.850 -25.330 1.00 86.38 90 LEU A N 1
ATOM 673 C CA . LEU A 1 90 ? 7.238 6.177 -24.148 1.00 86.38 90 LEU A CA 1
ATOM 674 C C . LEU A 1 90 ? 7.246 4.975 -23.194 1.00 86.38 90 LEU A C 1
ATOM 676 O O . LEU A 1 90 ? 6.190 4.453 -22.844 1.00 86.38 90 LEU A O 1
ATOM 680 N N . ARG A 1 91 ? 8.433 4.531 -22.783 1.00 88.06 91 ARG A N 1
ATOM 681 C CA . ARG A 1 91 ? 8.671 3.466 -21.805 1.00 88.06 91 ARG A CA 1
ATOM 682 C C . ARG A 1 91 ? 9.512 4.013 -20.663 1.00 88.06 91 ARG A C 1
ATOM 684 O O . ARG A 1 91 ? 10.641 4.448 -20.875 1.00 88.06 91 ARG A O 1
ATOM 691 N N . ILE A 1 92 ? 8.967 3.995 -19.456 1.00 81.75 92 ILE A N 1
ATOM 692 C CA . ILE A 1 92 ? 9.642 4.494 -18.258 1.00 81.75 92 ILE A CA 1
ATOM 693 C C . ILE A 1 92 ? 9.753 3.339 -17.280 1.00 81.75 92 ILE A C 1
ATOM 695 O O . ILE A 1 92 ? 8.743 2.918 -16.734 1.00 81.75 92 ILE A O 1
ATOM 699 N N . HIS A 1 93 ? 10.965 2.846 -17.055 1.00 77.25 93 HIS A N 1
ATOM 700 C CA . HIS A 1 93 ? 11.264 1.836 -16.036 1.00 77.25 93 HIS A CA 1
ATOM 701 C C . HIS A 1 93 ? 11.663 2.481 -14.695 1.00 77.25 93 HIS A C 1
ATOM 703 O O . HIS A 1 93 ? 11.691 1.828 -13.657 1.00 77.25 93 HIS A O 1
ATOM 709 N N . GLY A 1 94 ? 11.963 3.784 -14.705 1.00 69.19 94 GLY A N 1
ATOM 710 C CA . GLY A 1 94 ? 12.327 4.576 -13.533 1.00 69.19 94 GLY A CA 1
ATOM 711 C C . GLY A 1 94 ? 12.842 5.968 -13.916 1.00 69.19 94 GLY A C 1
ATOM 712 O O . GLY A 1 94 ? 12.937 6.306 -15.095 1.00 69.19 94 GLY A O 1
ATOM 713 N N . GLY A 1 95 ? 13.189 6.788 -12.919 1.00 73.31 95 GLY A N 1
ATOM 714 C CA . GLY A 1 95 ? 13.639 8.174 -13.117 1.00 73.31 95 GLY A CA 1
ATOM 715 C C . GLY A 1 95 ? 12.503 9.203 -13.205 1.00 73.31 95 GLY A C 1
ATOM 716 O O . GLY A 1 95 ? 11.365 8.923 -12.833 1.00 73.31 95 GLY A O 1
ATOM 717 N N . SER A 1 96 ? 12.838 10.410 -13.664 1.00 75.75 96 SER A N 1
ATOM 718 C CA . SER A 1 96 ? 11.917 11.545 -13.796 1.00 75.75 96 SER A CA 1
ATOM 719 C C . SER A 1 96 ? 11.756 11.927 -15.262 1.00 75.75 96 SER A C 1
ATOM 721 O O . SER A 1 96 ? 12.714 12.378 -15.887 1.00 75.75 96 SER A O 1
ATOM 723 N N . PHE A 1 97 ? 10.545 11.790 -15.797 1.00 83.50 97 PHE A N 1
ATOM 724 C CA . PHE A 1 97 ? 10.186 12.301 -17.117 1.00 83.50 97 PHE A CA 1
ATOM 725 C C . PHE A 1 97 ? 9.375 13.588 -16.956 1.00 83.50 97 PHE A C 1
ATOM 727 O O . PHE A 1 97 ? 8.293 13.579 -16.368 1.00 83.50 97 PHE A O 1
ATOM 734 N N . ASN A 1 98 ? 9.902 14.694 -17.466 1.00 81.81 98 ASN A N 1
ATOM 735 C CA . ASN A 1 98 ? 9.284 16.005 -17.416 1.00 81.81 98 ASN A CA 1
ATOM 736 C C . ASN A 1 98 ? 8.739 16.362 -18.803 1.00 81.81 98 ASN A C 1
ATOM 738 O O . ASN A 1 98 ? 9.494 16.431 -19.772 1.00 81.81 98 ASN A O 1
ATOM 742 N N . TRP A 1 99 ? 7.430 16.583 -18.882 1.00 81.50 99 TRP A N 1
ATOM 743 C CA . TRP A 1 99 ? 6.699 16.847 -20.119 1.00 81.50 99 TRP A CA 1
ATOM 744 C C . TRP A 1 99 ? 6.333 18.329 -20.206 1.00 81.50 99 TRP A C 1
ATOM 746 O O . TRP A 1 99 ? 5.502 18.801 -19.428 1.00 81.50 99 TRP A O 1
ATOM 756 N N . TYR A 1 100 ? 6.958 19.046 -21.136 1.00 81.44 100 TYR A N 1
ATOM 757 C CA . TYR A 1 100 ? 6.781 20.482 -21.342 1.00 81.44 100 TYR A CA 1
ATOM 758 C C . TYR A 1 100 ? 6.590 20.863 -22.819 1.00 81.44 100 TYR A C 1
ATOM 760 O O . TYR A 1 100 ? 7.162 21.864 -23.212 1.00 81.44 100 TYR A O 1
ATOM 768 N N . PRO A 1 101 ? 5.844 20.119 -23.654 1.00 71.62 101 PRO A N 1
ATOM 769 C CA . PRO A 1 101 ? 5.741 20.464 -25.068 1.00 71.62 101 PRO A CA 1
ATOM 770 C C . PRO A 1 101 ? 5.197 21.885 -25.261 1.00 71.62 101 PRO A C 1
ATOM 772 O O . PRO A 1 101 ? 4.100 22.196 -24.793 1.00 71.62 101 PRO A O 1
ATOM 775 N N . ASP A 1 102 ? 5.964 22.728 -25.942 1.00 63.91 102 ASP A N 1
ATOM 776 C CA . ASP A 1 102 ? 5.495 23.996 -26.488 1.00 63.91 102 ASP A CA 1
ATOM 777 C C . ASP A 1 102 ? 5.164 23.789 -27.968 1.00 63.91 102 ASP A C 1
ATOM 779 O O . ASP A 1 102 ? 6.061 23.785 -28.807 1.00 63.91 102 ASP A O 1
ATOM 783 N N . ASP A 1 103 ? 3.890 23.530 -28.278 1.00 59.53 103 ASP A N 1
ATOM 784 C CA . ASP A 1 103 ? 3.428 23.432 -29.664 1.00 59.53 103 ASP A CA 1
ATOM 785 C C . ASP A 1 103 ? 2.548 24.639 -30.010 1.00 59.53 103 ASP A C 1
ATOM 787 O O . ASP A 1 103 ? 1.514 24.892 -29.381 1.00 59.53 103 ASP A O 1
ATOM 791 N N . SER A 1 104 ? 2.996 25.438 -30.984 1.00 55.69 104 SER A N 1
ATOM 792 C CA . SER A 1 104 ? 2.287 26.647 -31.431 1.00 55.69 104 SER A CA 1
ATOM 793 C C . SER A 1 104 ? 1.222 26.397 -32.496 1.00 55.69 104 SER A C 1
ATOM 795 O O . SER A 1 104 ? 0.563 27.355 -32.919 1.00 55.69 104 SER A O 1
ATOM 797 N N . GLY A 1 105 ? 1.035 25.153 -32.940 1.00 55.28 105 GLY A N 1
ATOM 798 C CA . GLY A 1 105 ? 0.166 24.821 -34.068 1.00 55.28 105 GLY A CA 1
ATOM 799 C C . GLY A 1 105 ? -0.779 23.643 -33.840 1.00 55.28 105 GLY A C 1
ATOM 800 O O . GLY A 1 105 ? -1.932 23.748 -34.257 1.00 55.28 105 GLY A O 1
ATOM 801 N N . ASP A 1 106 ? -0.328 22.574 -33.178 1.00 60.53 106 ASP A N 1
ATOM 802 C CA . ASP A 1 106 ? -1.069 21.323 -32.952 1.00 60.53 106 ASP A CA 1
ATOM 803 C C . ASP A 1 106 ? -0.893 20.796 -31.505 1.00 60.53 106 ASP A C 1
ATOM 805 O O . ASP A 1 106 ? -0.054 21.264 -30.747 1.00 60.53 106 ASP A O 1
ATOM 809 N N . ASP A 1 107 ? -1.720 19.846 -31.056 1.00 66.00 107 ASP A N 1
ATOM 810 C CA . ASP A 1 107 ? -1.569 19.256 -29.715 1.00 66.00 107 ASP A CA 1
ATOM 811 C C . ASP A 1 107 ? -0.482 18.165 -29.733 1.00 66.00 107 ASP A C 1
ATOM 813 O O . ASP A 1 107 ? -0.678 17.110 -30.339 1.00 66.00 107 ASP A O 1
ATOM 817 N N . ALA A 1 108 ? 0.621 18.350 -29.002 1.00 75.94 108 ALA A N 1
ATOM 818 C CA . ALA A 1 108 ? 1.598 17.280 -28.783 1.00 75.94 108 ALA A CA 1
ATOM 819 C C . ALA A 1 108 ? 0.994 16.139 -27.943 1.00 75.94 108 ALA A C 1
ATOM 821 O O . ALA A 1 108 ? 0.459 16.369 -26.850 1.00 75.94 108 ALA A O 1
ATOM 822 N N . TYR A 1 109 ? 1.130 14.888 -28.395 1.00 75.31 109 TYR A N 1
ATOM 823 C CA . TYR A 1 109 ? 0.636 13.726 -27.646 1.00 75.31 109 TYR A CA 1
ATOM 824 C C . TYR A 1 109 ? 1.638 12.571 -27.550 1.00 75.31 109 TYR A C 1
ATOM 826 O O . TYR A 1 109 ? 2.608 12.445 -28.297 1.00 75.31 109 TYR A O 1
ATOM 834 N N . ILE A 1 110 ? 1.369 11.684 -26.588 1.00 80.94 110 ILE A N 1
ATOM 835 C CA . ILE A 1 110 ? 2.061 10.405 -26.424 1.00 80.94 110 ILE A CA 1
ATOM 836 C C . ILE A 1 110 ? 1.107 9.306 -26.892 1.00 80.94 110 ILE A C 1
ATOM 838 O O . ILE A 1 110 ? 0.054 9.105 -26.291 1.00 80.94 110 ILE A O 1
ATOM 842 N N . GLY A 1 111 ? 1.469 8.591 -27.957 1.00 80.56 111 GLY A N 1
ATOM 843 C CA . GLY A 1 111 ? 0.646 7.530 -28.537 1.00 80.56 111 GLY A CA 1
ATOM 844 C C . GLY A 1 111 ? 0.489 6.328 -27.604 1.00 80.56 111 GLY A C 1
ATOM 845 O O . GLY A 1 111 ? -0.627 5.926 -27.286 1.00 80.56 111 GLY A O 1
ATOM 846 N N . ASN A 1 112 ? 1.607 5.759 -27.140 1.00 78.00 112 ASN A N 1
ATOM 847 C CA . ASN A 1 112 ? 1.621 4.647 -26.186 1.00 78.00 112 ASN A CA 1
ATOM 848 C C . ASN A 1 112 ? 2.532 4.968 -24.999 1.00 78.00 112 ASN A C 1
ATOM 850 O O . ASN A 1 112 ? 3.693 5.314 -25.199 1.00 78.00 112 ASN A O 1
ATOM 854 N N . LEU A 1 113 ? 2.035 4.789 -23.774 1.00 80.69 113 LEU A N 1
ATOM 855 C CA . LEU A 1 113 ? 2.806 4.962 -22.543 1.00 80.69 113 LEU A CA 1
ATOM 856 C C . LEU A 1 113 ? 2.872 3.643 -21.767 1.00 80.69 113 LEU A C 1
ATOM 858 O O . LEU A 1 113 ? 1.840 3.105 -21.372 1.00 80.69 113 LEU A O 1
ATOM 862 N N . TYR A 1 114 ? 4.086 3.166 -21.509 1.00 71.94 114 TYR A N 1
ATOM 863 C CA . TYR A 1 114 ? 4.369 2.029 -20.639 1.00 71.94 114 TYR A CA 1
ATOM 864 C C . TYR A 1 114 ? 5.178 2.505 -19.432 1.00 71.94 114 TYR A C 1
ATOM 866 O O . TYR A 1 114 ? 6.242 3.105 -19.583 1.00 71.94 114 TYR A O 1
ATOM 874 N N . LEU A 1 115 ? 4.669 2.237 -18.235 1.00 67.88 115 LEU A N 1
ATOM 875 C CA . LEU A 1 115 ? 5.346 2.515 -16.972 1.00 67.88 115 LEU A CA 1
ATOM 876 C C . LEU A 1 115 ? 5.705 1.161 -16.352 1.00 67.88 115 LEU A C 1
ATOM 878 O O . LEU A 1 115 ? 4.811 0.434 -15.921 1.00 67.88 115 LEU A O 1
ATOM 882 N N . PHE A 1 116 ? 6.986 0.812 -16.381 1.00 61.44 116 PHE A N 1
ATOM 883 C CA . PHE A 1 116 ? 7.545 -0.414 -15.819 1.00 61.44 116 PHE A CA 1
ATOM 884 C C . PHE A 1 116 ? 8.082 -0.142 -14.411 1.00 61.44 116 PHE A C 1
ATOM 886 O O . PHE A 1 116 ? 8.506 0.973 -14.102 1.00 61.44 116 PHE A O 1
ATOM 893 N N . GLY A 1 117 ? 8.030 -1.158 -13.549 1.00 58.25 117 GLY A N 1
ATOM 894 C CA . GLY A 1 117 ? 8.265 -1.003 -12.114 1.00 58.25 117 GLY A CA 1
ATOM 895 C C . GLY A 1 117 ? 6.983 -0.624 -11.371 1.00 58.25 117 GLY A C 1
ATOM 896 O O . GLY A 1 117 ? 6.590 0.539 -11.277 1.00 58.25 117 GLY A O 1
ATOM 897 N N . GLY A 1 118 ? 6.316 -1.630 -10.808 1.00 61.59 118 GLY A N 1
ATOM 898 C CA . GLY A 1 118 ? 5.097 -1.419 -10.043 1.00 61.59 118 GLY A CA 1
ATOM 899 C C . GLY A 1 118 ? 4.619 -2.687 -9.357 1.00 61.59 118 GLY A C 1
ATOM 900 O O . GLY A 1 118 ? 4.691 -3.781 -9.904 1.00 61.59 118 GLY A O 1
ATOM 901 N N . THR A 1 119 ? 4.103 -2.536 -8.142 1.00 67.06 119 THR A N 1
ATOM 902 C CA . THR A 1 119 ? 3.416 -3.623 -7.450 1.00 67.06 119 THR A CA 1
ATOM 903 C C . THR A 1 119 ? 1.921 -3.508 -7.711 1.00 67.06 119 THR A C 1
ATOM 905 O O . THR A 1 119 ? 1.295 -2.512 -7.335 1.00 67.06 119 THR A O 1
ATOM 908 N N . PHE A 1 120 ? 1.317 -4.541 -8.290 1.00 69.50 120 PHE A N 1
ATOM 909 C CA . PHE A 1 120 ? -0.134 -4.665 -8.330 1.00 69.50 120 PHE A CA 1
ATOM 910 C C . PHE A 1 120 ? -0.612 -5.448 -7.108 1.00 69.50 120 PHE A C 1
ATOM 912 O O . PHE A 1 120 ? -0.184 -6.570 -6.864 1.00 69.50 120 PHE A O 1
ATOM 919 N N . ASN A 1 121 ? -1.526 -4.861 -6.337 1.00 73.25 121 ASN A N 1
ATOM 920 C CA . ASN A 1 121 ? -2.142 -5.512 -5.185 1.00 73.25 121 ASN A CA 1
ATOM 921 C C . ASN A 1 121 ? -3.655 -5.579 -5.375 1.00 73.25 121 ASN A C 1
ATOM 923 O O . ASN A 1 121 ? -4.327 -4.548 -5.411 1.00 73.25 121 ASN A O 1
ATOM 927 N N . ALA A 1 122 ? -4.201 -6.790 -5.403 1.00 67.88 122 ALA A N 1
ATOM 928 C CA . ALA A 1 122 ? -5.632 -7.034 -5.303 1.00 67.88 122 ALA A CA 1
ATOM 929 C C . ALA A 1 122 ? -5.937 -7.677 -3.950 1.00 67.88 122 ALA A C 1
ATOM 931 O O . ALA A 1 122 ? -5.237 -8.578 -3.496 1.00 67.88 122 ALA A O 1
ATOM 932 N N . SER A 1 123 ? -6.987 -7.230 -3.269 1.00 76.25 123 SER A N 1
ATOM 933 C CA . SER A 1 123 ? -7.446 -7.896 -2.051 1.00 76.25 123 SER A CA 1
ATOM 934 C C . SER A 1 123 ? -8.959 -7.857 -1.944 1.00 76.25 123 SER A C 1
ATOM 936 O O . SER A 1 123 ? -9.607 -6.908 -2.382 1.00 76.25 123 SER A O 1
ATOM 938 N N . ALA A 1 124 ? -9.524 -8.901 -1.351 1.00 74.25 124 ALA A N 1
ATOM 939 C CA . ALA A 1 124 ? -10.937 -8.992 -1.036 1.00 74.25 124 ALA A CA 1
ATOM 940 C C . ALA A 1 124 ? -11.088 -9.455 0.410 1.00 74.25 124 ALA A C 1
ATOM 942 O O . ALA A 1 124 ? -10.436 -10.402 0.838 1.00 74.25 124 ALA A O 1
ATOM 943 N N . THR A 1 125 ? -11.950 -8.790 1.177 1.00 79.94 125 THR A N 1
ATOM 944 C CA . THR A 1 125 ? -12.259 -9.159 2.565 1.00 79.94 125 THR A CA 1
ATOM 945 C C . THR A 1 125 ? -13.766 -9.246 2.735 1.00 79.94 125 THR A C 1
ATOM 947 O O . THR A 1 125 ? -14.476 -8.280 2.464 1.00 79.94 125 THR A O 1
ATOM 950 N N . THR A 1 126 ? -14.258 -10.392 3.202 1.00 79.19 126 THR A N 1
ATOM 951 C CA . THR A 1 126 ? -15.690 -10.676 3.340 1.00 79.19 126 THR A CA 1
ATOM 952 C C . THR A 1 126 ? -16.013 -11.170 4.753 1.00 79.19 126 THR A C 1
ATOM 954 O O . THR A 1 126 ? -15.327 -12.057 5.270 1.00 79.19 126 THR A O 1
ATOM 957 N N . PRO A 1 127 ? -17.062 -10.641 5.413 1.00 88.19 127 PRO A N 1
ATOM 958 C CA . PRO A 1 127 ? -17.563 -11.224 6.652 1.00 88.19 127 PRO A CA 1
ATOM 959 C C . PRO A 1 127 ? -18.206 -12.588 6.368 1.00 88.19 127 PRO A C 1
ATOM 961 O O . PRO A 1 127 ? -19.230 -12.663 5.697 1.00 88.19 127 PRO A O 1
ATOM 964 N N . ILE A 1 128 ? -17.624 -13.660 6.905 1.00 92.25 128 ILE A N 1
ATOM 965 C CA . ILE A 1 128 ? -18.141 -15.033 6.784 1.00 92.25 128 ILE A CA 1
ATOM 966 C C . ILE A 1 128 ? -19.267 -15.256 7.796 1.00 92.25 128 ILE A C 1
ATOM 968 O O . ILE A 1 128 ? -20.301 -15.840 7.484 1.00 92.25 128 ILE A O 1
ATOM 972 N N . TYR A 1 129 ? -19.074 -14.773 9.024 1.00 93.69 129 TYR A N 1
ATOM 973 C CA . TYR A 1 129 ? -20.054 -14.900 10.097 1.00 93.69 129 TYR A CA 1
ATOM 974 C C . TYR A 1 129 ? -20.038 -13.652 10.973 1.00 93.69 129 TYR A C 1
ATOM 976 O O . TYR A 1 129 ? -18.978 -13.130 11.306 1.00 93.69 129 TYR A O 1
ATOM 984 N N . LYS A 1 130 ? -21.207 -13.137 11.360 1.00 93.56 130 LYS A N 1
ATOM 985 C CA . LYS A 1 130 ? -21.290 -11.921 12.175 1.00 93.56 130 LYS A CA 1
ATOM 986 C C . LYS A 1 130 ? -22.466 -11.972 13.137 1.00 93.56 130 LYS A C 1
ATOM 988 O O . LYS A 1 130 ? -23.613 -12.136 12.746 1.00 93.56 130 LYS A O 1
ATOM 993 N N . THR A 1 131 ? -22.166 -11.740 14.405 1.00 94.06 131 THR A N 1
ATOM 994 C CA . THR A 1 131 ? -23.119 -11.574 15.505 1.00 94.06 131 THR A CA 1
ATOM 995 C C . THR A 1 131 ? -22.817 -10.276 16.254 1.00 94.06 131 THR A C 1
ATOM 997 O O . THR A 1 131 ? -21.878 -9.547 15.931 1.00 94.06 131 THR A O 1
ATOM 1000 N N . ARG A 1 132 ? -23.588 -9.976 17.307 1.00 91.44 132 ARG A N 1
ATOM 1001 C CA . ARG A 1 132 ? -23.357 -8.794 18.153 1.00 91.44 132 ARG A CA 1
ATOM 1002 C C . ARG A 1 132 ? -22.019 -8.825 18.904 1.00 91.44 132 ARG A C 1
ATOM 1004 O O . ARG A 1 132 ? -21.488 -7.764 19.216 1.00 91.44 132 ARG A O 1
ATOM 1011 N N . ARG A 1 133 ? -21.516 -10.014 19.255 1.00 94.25 133 ARG A N 1
ATOM 1012 C CA . ARG A 1 133 ? -20.286 -10.180 20.052 1.00 94.25 133 ARG A CA 1
ATOM 1013 C C . ARG A 1 133 ? -19.153 -10.854 19.296 1.00 94.25 133 ARG A C 1
ATOM 1015 O O . ARG A 1 133 ? -18.023 -10.735 19.732 1.00 94.25 133 ARG A O 1
ATOM 1022 N N . TRP A 1 134 ? -19.425 -11.536 18.194 1.00 96.50 134 TRP A N 1
ATOM 1023 C CA . TRP A 1 134 ? -18.425 -12.298 17.456 1.00 96.50 134 TRP A CA 1
ATOM 1024 C C . TRP A 1 134 ? -18.531 -12.022 15.960 1.00 96.50 134 TRP A C 1
ATOM 1026 O O . TRP A 1 134 ? -19.634 -12.054 15.417 1.00 96.50 134 TRP A O 1
ATOM 1036 N N . GLY A 1 135 ? -17.404 -11.757 15.311 1.00 95.81 135 GLY A N 1
ATOM 1037 C CA . GLY A 1 135 ? -17.278 -11.668 13.864 1.00 95.81 135 GLY A CA 1
ATOM 1038 C C . GLY A 1 135 ? -16.164 -12.581 13.368 1.00 95.81 135 GLY A C 1
ATOM 1039 O O . GLY A 1 135 ? -15.126 -12.688 14.011 1.00 95.81 135 GLY A O 1
ATOM 1040 N N . LEU A 1 136 ? -16.394 -13.213 12.227 1.00 96.25 136 LEU A N 1
ATOM 1041 C CA . LEU A 1 136 ? -15.437 -14.002 11.472 1.00 96.25 136 LEU A CA 1
ATOM 1042 C C . LEU A 1 136 ? -15.343 -13.400 10.068 1.00 96.25 136 LEU A C 1
ATOM 1044 O O . LEU A 1 136 ? -16.362 -13.245 9.390 1.00 96.25 136 LEU A O 1
ATOM 1048 N N . THR A 1 137 ? -14.140 -13.055 9.636 1.00 93.38 137 THR A N 1
ATOM 1049 C CA . THR A 1 137 ? -13.859 -12.470 8.322 1.00 93.38 137 THR A CA 1
ATOM 1050 C C . THR A 1 137 ? -12.838 -13.322 7.593 1.00 93.38 137 THR A C 1
ATOM 1052 O O . THR A 1 137 ? -11.822 -13.693 8.175 1.00 93.38 137 THR A O 1
ATOM 1055 N N . GLY A 1 138 ? -13.110 -13.610 6.327 1.00 85.69 138 GLY A N 1
ATOM 1056 C CA . GLY A 1 138 ? -12.132 -14.180 5.411 1.00 85.69 138 GLY A CA 1
ATOM 1057 C C . GLY A 1 138 ? -11.549 -13.079 4.543 1.00 85.69 138 GLY A C 1
ATOM 1058 O O . GLY A 1 138 ? -12.288 -12.198 4.096 1.00 85.69 138 GLY A O 1
ATOM 1059 N N . SER A 1 139 ? -10.251 -13.129 4.290 1.00 87.94 139 SER A N 1
ATOM 1060 C CA . SER A 1 139 ? -9.595 -12.247 3.334 1.00 87.94 139 SER A CA 1
ATOM 1061 C C . SER A 1 139 ? -8.681 -13.028 2.412 1.00 87.94 139 SER A C 1
ATOM 1063 O O . SER A 1 139 ? -8.057 -13.998 2.830 1.00 87.94 139 SER A O 1
ATOM 1065 N N . VAL A 1 140 ? -8.589 -12.569 1.174 1.00 80.25 140 VAL A N 1
ATOM 1066 C CA . VAL A 1 140 ? -7.611 -13.026 0.191 1.00 80.25 140 VAL A CA 1
ATOM 1067 C C . VAL A 1 140 ? -6.884 -11.813 -0.368 1.00 80.25 140 VAL A C 1
ATOM 1069 O O . VAL A 1 140 ? -7.484 -10.751 -0.553 1.00 80.25 140 VAL A O 1
ATOM 1072 N N . ASN A 1 141 ? -5.595 -11.960 -0.618 1.00 83.44 141 ASN A N 1
ATOM 1073 C CA . ASN A 1 141 ? -4.740 -10.961 -1.224 1.00 83.44 141 ASN A CA 1
ATOM 1074 C C . ASN A 1 141 ? -3.866 -11.633 -2.279 1.00 83.44 141 ASN A C 1
ATOM 1076 O O . ASN A 1 141 ? -3.361 -12.733 -2.080 1.00 83.44 141 ASN A O 1
ATOM 1080 N N . TYR A 1 142 ? -3.735 -10.956 -3.407 1.00 80.31 142 TYR A N 1
ATOM 1081 C CA . TYR A 1 142 ? -2.816 -11.281 -4.473 1.00 80.31 142 TYR A CA 1
ATOM 1082 C C . TYR A 1 142 ? -1.920 -10.070 -4.698 1.00 80.31 142 TYR A C 1
ATOM 1084 O O . TYR A 1 142 ? -2.417 -8.943 -4.817 1.00 80.31 142 TYR A O 1
ATOM 1092 N N . GLN A 1 143 ? -0.619 -10.314 -4.744 1.00 81.44 143 GLN A N 1
ATOM 1093 C CA . GLN A 1 143 ? 0.392 -9.317 -5.026 1.00 81.44 143 GLN A CA 1
ATOM 1094 C C . GLN A 1 143 ? 1.243 -9.788 -6.199 1.00 81.44 143 GLN A C 1
ATOM 1096 O O . GLN A 1 143 ? 1.819 -10.870 -6.159 1.00 81.44 143 GLN A O 1
ATOM 1101 N N . PHE A 1 144 ? 1.334 -8.943 -7.215 1.00 77.50 144 PHE A N 1
ATOM 1102 C CA . PHE A 1 144 ? 2.278 -9.077 -8.310 1.00 77.50 144 PHE A CA 1
ATOM 1103 C C . PHE A 1 144 ? 3.340 -7.991 -8.183 1.00 77.50 144 PHE A C 1
ATOM 1105 O O . PHE A 1 144 ? 2.990 -6.817 -8.030 1.00 77.50 144 PHE A O 1
ATOM 1112 N N . SER A 1 145 ? 4.605 -8.383 -8.253 1.00 77.06 145 SER A N 1
ATOM 1113 C CA . SER A 1 145 ? 5.746 -7.471 -8.256 1.00 77.06 145 SER A CA 1
ATOM 1114 C C . SER A 1 145 ? 6.662 -7.825 -9.415 1.00 77.06 145 SER A C 1
ATOM 1116 O O . SER A 1 145 ? 7.074 -8.973 -9.531 1.00 77.06 145 SER A O 1
ATOM 1118 N N . GLU A 1 146 ? 6.998 -6.832 -10.227 1.00 74.69 146 GLU A N 1
ATOM 1119 C CA . GLU A 1 146 ? 7.981 -6.954 -11.299 1.00 74.69 146 GLU A CA 1
ATOM 1120 C C . GLU A 1 146 ? 9.262 -6.226 -10.877 1.00 74.69 146 GLU A C 1
ATOM 1122 O O . GLU A 1 146 ? 9.214 -5.060 -10.465 1.00 74.69 146 GLU A O 1
ATOM 1127 N N . PHE A 1 147 ? 10.402 -6.908 -10.970 1.00 69.69 147 PHE A N 1
ATOM 1128 C CA . PHE A 1 147 ? 11.720 -6.334 -10.710 1.00 69.69 147 PHE A CA 1
ATOM 1129 C C . PHE A 1 147 ? 12.619 -6.505 -11.927 1.00 69.69 147 PHE A C 1
ATOM 1131 O O . PHE A 1 147 ? 12.732 -7.595 -12.475 1.00 69.69 147 PHE A O 1
ATOM 1138 N N . GLU A 1 148 ? 13.307 -5.440 -12.326 1.00 66.50 148 GLU A N 1
ATOM 1139 C CA . GLU A 1 148 ? 14.348 -5.505 -13.349 1.00 66.50 148 GLU A CA 1
ATOM 1140 C C . GLU A 1 148 ? 15.720 -5.509 -12.670 1.00 66.50 148 GLU A C 1
ATOM 1142 O O . GLU A 1 148 ? 16.103 -4.544 -12.001 1.00 66.50 148 GLU A O 1
ATOM 1147 N N . PHE A 1 149 ? 16.459 -6.605 -12.834 1.00 61.06 149 PHE A N 1
ATOM 1148 C CA . PHE A 1 149 ? 17.825 -6.730 -12.344 1.00 61.06 149 PHE A CA 1
ATOM 1149 C C . PHE A 1 149 ? 18.804 -6.428 -13.483 1.00 61.06 149 PHE A C 1
ATOM 1151 O O . PHE A 1 149 ? 18.812 -7.117 -14.503 1.00 61.06 149 PHE A O 1
ATOM 1158 N N . ASP A 1 150 ? 19.634 -5.397 -13.301 1.00 50.12 150 ASP A N 1
ATOM 1159 C CA . ASP A 1 150 ? 20.653 -4.962 -14.264 1.00 50.12 150 ASP A CA 1
ATOM 1160 C C . ASP A 1 150 ? 22.025 -4.883 -13.568 1.00 50.12 150 ASP A C 1
ATOM 1162 O O . ASP A 1 150 ? 22.119 -4.441 -12.420 1.00 50.12 150 ASP A O 1
ATOM 1166 N N . ASN A 1 151 ? 23.091 -5.308 -14.255 1.00 50.16 151 ASN A N 1
ATOM 1167 C CA . ASN A 1 151 ? 24.475 -5.373 -13.752 1.00 50.16 151 ASN A CA 1
ATOM 1168 C C . ASN A 1 151 ? 24.663 -6.131 -12.418 1.00 50.16 151 ASN A C 1
ATOM 1170 O O . ASN A 1 151 ? 25.277 -5.619 -11.480 1.00 50.16 151 ASN A O 1
ATOM 1174 N N . LEU A 1 152 ? 24.172 -7.371 -12.326 1.00 54.50 152 LEU A N 1
ATOM 1175 C CA . LEU A 1 152 ? 24.463 -8.241 -11.181 1.00 54.50 152 LEU A CA 1
ATOM 1176 C C . LEU A 1 152 ? 25.939 -8.684 -11.193 1.00 54.50 152 LEU A C 1
ATOM 1178 O O . LEU A 1 152 ? 26.338 -9.529 -11.993 1.00 54.50 152 LEU A O 1
ATOM 1182 N N . GLU A 1 153 ? 26.758 -8.143 -10.287 1.00 48.66 153 GLU A N 1
ATOM 1183 C CA . GLU A 1 153 ? 28.099 -8.670 -10.011 1.00 48.66 153 GLU A CA 1
ATOM 1184 C C . GLU A 1 153 ? 28.015 -9.792 -8.974 1.00 48.66 153 GLU A C 1
ATOM 1186 O O . GLU A 1 153 ? 27.662 -9.575 -7.811 1.00 48.66 153 GLU A O 1
ATOM 1191 N N . ASN A 1 154 ? 28.347 -11.015 -9.388 1.00 49.78 154 ASN A N 1
ATOM 1192 C CA . ASN A 1 154 ? 28.359 -12.146 -8.474 1.00 49.78 154 ASN A CA 1
ATOM 1193 C C . ASN A 1 154 ? 29.568 -12.060 -7.530 1.00 49.78 154 ASN A C 1
ATOM 1195 O O . ASN A 1 154 ? 30.720 -12.209 -7.937 1.00 49.78 154 ASN A O 1
ATOM 1199 N N . THR A 1 155 ? 29.293 -11.826 -6.250 1.00 51.66 155 THR A N 1
ATOM 1200 C CA . THR A 1 155 ? 30.313 -11.729 -5.196 1.00 51.66 155 THR A CA 1
ATOM 1201 C C . THR A 1 155 ? 30.642 -13.079 -4.547 1.00 51.66 155 THR A C 1
ATOM 1203 O O . THR A 1 155 ? 31.537 -13.147 -3.706 1.00 51.66 155 THR A O 1
ATOM 1206 N N . SER A 1 156 ? 29.956 -14.162 -4.933 1.00 53.38 156 SER A N 1
ATOM 1207 C CA . SER A 1 156 ? 30.129 -15.512 -4.381 1.00 53.38 156 SER A CA 1
ATOM 1208 C C . SER A 1 156 ? 30.635 -16.512 -5.428 1.00 53.38 156 SER A C 1
ATOM 1210 O O . SER A 1 156 ? 30.297 -16.437 -6.602 1.00 53.38 156 SER A O 1
ATOM 1212 N N . GLN A 1 157 ? 31.432 -17.503 -5.003 1.00 51.06 157 GLN A N 1
ATOM 1213 C CA . GLN A 1 157 ? 31.949 -18.569 -5.887 1.00 51.06 157 GLN A CA 1
ATOM 1214 C C . GLN A 1 157 ? 30.896 -19.628 -6.273 1.00 51.06 157 GLN A C 1
ATOM 1216 O O . GLN A 1 157 ? 31.194 -20.544 -7.036 1.00 51.06 157 GLN A O 1
ATOM 1221 N N . VAL A 1 158 ? 29.682 -19.524 -5.726 1.00 51.91 158 VAL A N 1
ATOM 1222 C CA . VAL A 1 158 ? 28.554 -20.423 -5.985 1.00 51.91 158 VAL A CA 1
ATOM 1223 C C . VAL A 1 158 ? 27.413 -19.574 -6.540 1.00 51.91 158 VAL A C 1
ATOM 1225 O O . VAL A 1 158 ? 26.954 -18.649 -5.871 1.00 51.91 158 VAL A O 1
ATOM 1228 N N . ASN A 1 159 ? 26.969 -19.874 -7.763 1.00 49.81 159 ASN A N 1
ATOM 1229 C CA . ASN A 1 159 ? 25.830 -19.212 -8.403 1.00 49.81 159 ASN A CA 1
ATOM 1230 C C . ASN A 1 159 ? 24.543 -19.756 -7.774 1.00 49.81 159 ASN A C 1
ATOM 1232 O O . ASN A 1 159 ? 24.002 -20.762 -8.221 1.00 49.81 159 ASN A O 1
ATOM 1236 N N . VAL A 1 160 ? 24.101 -19.135 -6.682 1.00 50.34 160 VAL A N 1
ATOM 1237 C CA . VAL A 1 160 ? 22.867 -19.529 -5.981 1.00 50.34 160 VAL A CA 1
ATOM 1238 C C . VAL A 1 160 ? 21.648 -18.830 -6.592 1.00 50.34 160 VAL A C 1
ATOM 1240 O O . VAL A 1 160 ? 20.543 -19.339 -6.486 1.00 50.34 160 VAL A O 1
ATOM 1243 N N . PHE A 1 161 ? 21.841 -17.701 -7.281 1.00 51.47 161 PHE A N 1
ATOM 1244 C CA . PHE A 1 161 ? 20.766 -16.930 -7.901 1.00 51.47 161 PHE A CA 1
ATOM 1245 C C . PHE A 1 161 ? 21.296 -16.165 -9.126 1.00 51.47 161 PHE A C 1
ATOM 1247 O O . PHE A 1 161 ? 22.129 -15.273 -8.981 1.00 51.47 161 PHE A O 1
ATOM 1254 N N . GLU A 1 162 ? 20.847 -16.521 -10.332 1.00 48.69 162 GLU A N 1
ATOM 1255 C CA . GLU A 1 162 ? 21.102 -15.765 -11.567 1.00 48.69 162 GLU A CA 1
ATOM 1256 C C . GLU A 1 162 ? 19.761 -15.425 -12.217 1.00 48.69 162 GLU A C 1
ATOM 1258 O O . GLU A 1 162 ? 19.143 -16.262 -12.871 1.00 48.69 162 GLU A O 1
ATOM 1263 N N . GLN A 1 163 ? 19.311 -14.185 -12.051 1.00 51.62 163 GLN A N 1
ATOM 1264 C CA . GLN A 1 163 ? 18.224 -13.630 -12.849 1.00 51.62 163 GLN A CA 1
ATOM 1265 C C . GLN A 1 163 ? 18.702 -12.309 -13.435 1.00 51.62 163 GLN A C 1
ATOM 1267 O O . GLN A 1 163 ? 18.716 -11.285 -12.764 1.00 51.62 163 GLN A O 1
ATOM 1272 N N . ASN A 1 164 ? 19.170 -12.354 -14.680 1.00 49.09 164 ASN A N 1
ATOM 1273 C CA . ASN A 1 164 ? 19.481 -11.156 -15.447 1.00 49.09 164 ASN A CA 1
ATOM 1274 C C . ASN A 1 164 ? 18.233 -10.780 -16.257 1.00 49.09 164 ASN A C 1
ATOM 1276 O O . ASN A 1 164 ? 17.731 -11.621 -17.006 1.00 49.09 164 ASN A O 1
ATOM 1280 N N . GLY A 1 165 ? 17.741 -9.548 -16.112 1.00 58.69 165 GLY A N 1
ATOM 1281 C CA . GLY A 1 165 ? 16.515 -9.078 -16.763 1.00 58.69 165 GLY A CA 1
ATOM 1282 C C . GLY A 1 165 ? 15.319 -8.920 -15.819 1.00 58.69 165 GLY A C 1
ATOM 1283 O O . GLY A 1 165 ? 15.474 -8.769 -14.608 1.00 58.69 165 GLY A O 1
ATOM 1284 N N . THR A 1 166 ? 14.124 -8.891 -16.405 1.00 63.72 166 THR A N 1
ATOM 1285 C CA . THR A 1 166 ? 12.854 -8.691 -15.695 1.00 63.72 166 THR A CA 1
ATOM 1286 C C . THR A 1 166 ? 12.368 -9.992 -15.065 1.00 63.72 166 THR A C 1
ATOM 1288 O O . THR A 1 166 ? 12.342 -11.031 -15.725 1.00 63.72 166 THR A O 1
ATOM 1291 N N . VAL A 1 167 ? 11.984 -9.925 -13.794 1.00 69.25 167 VAL A N 1
ATOM 1292 C CA . VAL A 1 167 ? 11.505 -11.050 -12.994 1.00 69.25 167 VAL A CA 1
ATOM 1293 C C . VAL A 1 167 ? 10.170 -10.699 -12.371 1.00 69.25 167 VAL A C 1
ATOM 1295 O O . VAL A 1 167 ? 10.020 -9.659 -11.725 1.00 69.25 167 VAL A O 1
ATOM 1298 N N . ASP A 1 168 ? 9.249 -11.641 -12.504 1.00 78.25 168 ASP A N 1
ATOM 1299 C CA . ASP A 1 168 ? 7.884 -11.561 -12.025 1.00 78.25 168 ASP A CA 1
ATOM 1300 C C . ASP A 1 168 ? 7.719 -12.378 -10.742 1.00 78.25 168 ASP A C 1
ATOM 1302 O O . ASP A 1 168 ? 8.120 -13.537 -10.676 1.00 78.25 168 ASP A O 1
ATOM 1306 N N . PHE A 1 169 ? 7.105 -11.786 -9.717 1.00 79.38 169 PHE A N 1
ATOM 1307 C CA . PHE A 1 169 ? 6.790 -12.464 -8.461 1.00 79.38 169 PHE A CA 1
ATOM 1308 C C . PHE A 1 169 ? 5.289 -12.437 -8.199 1.00 79.38 169 PHE A C 1
ATOM 1310 O O . PHE A 1 169 ? 4.693 -11.373 -8.003 1.00 79.38 169 PHE A O 1
ATOM 1317 N N . HIS A 1 170 ? 4.693 -13.625 -8.120 1.00 83.19 170 HIS A N 1
ATOM 1318 C CA . HIS A 1 170 ? 3.279 -13.833 -7.830 1.00 83.19 170 HIS A CA 1
ATOM 1319 C C . HIS A 1 170 ? 3.103 -14.346 -6.402 1.00 83.19 170 HIS A C 1
ATOM 1321 O O . HIS A 1 170 ? 3.412 -15.496 -6.114 1.00 83.19 170 HIS A O 1
ATOM 1327 N N . ASN A 1 171 ? 2.574 -13.514 -5.507 1.00 84.38 171 ASN A N 1
ATOM 1328 C CA . ASN A 1 171 ? 2.350 -13.869 -4.108 1.00 84.38 171 ASN A CA 1
ATOM 1329 C C . ASN A 1 171 ? 0.853 -13.907 -3.790 1.00 84.38 171 ASN A C 1
ATOM 1331 O O . ASN A 1 171 ? 0.080 -13.036 -4.199 1.00 84.38 171 ASN A O 1
ATOM 1335 N N . PHE A 1 172 ? 0.449 -14.902 -3.009 1.00 87.25 172 PHE A N 1
ATOM 1336 C CA . PHE A 1 172 ? -0.917 -15.116 -2.559 1.00 87.25 172 PHE A CA 1
ATOM 1337 C C . PHE A 1 172 ? -0.949 -15.188 -1.036 1.00 87.25 172 PHE A C 1
ATOM 1339 O O . PHE A 1 172 ? -0.133 -15.858 -0.413 1.00 87.25 172 PHE A O 1
ATOM 1346 N N . SER A 1 173 ? -1.931 -14.532 -0.428 1.00 88.31 173 SER A N 1
ATOM 1347 C CA . SER A 1 173 ? -2.183 -14.615 1.007 1.00 88.31 173 SER A CA 1
ATOM 1348 C C . SER A 1 173 ? -3.668 -14.809 1.261 1.00 88.31 173 SER A C 1
ATOM 1350 O O . SER A 1 173 ? -4.514 -14.134 0.672 1.00 88.31 173 SER A O 1
ATOM 1352 N N . ALA A 1 174 ? -4.008 -15.730 2.150 1.00 89.44 174 ALA A N 1
ATOM 1353 C CA . ALA A 1 174 ? -5.364 -15.950 2.620 1.00 89.44 174 ALA A CA 1
ATOM 1354 C C . ALA A 1 174 ? -5.383 -15.893 4.144 1.00 89.44 174 ALA A C 1
ATOM 1356 O O . ALA A 1 174 ? -4.537 -16.485 4.806 1.00 89.44 174 ALA A O 1
ATOM 1357 N N . ALA A 1 175 ? -6.371 -15.217 4.723 1.00 92.81 175 ALA A N 1
ATOM 1358 C CA . ALA A 1 175 ? -6.507 -15.143 6.168 1.00 92.81 175 ALA A CA 1
ATOM 1359 C C . ALA A 1 175 ? -7.936 -15.392 6.636 1.00 92.81 175 ALA A C 1
ATOM 1361 O O . ALA A 1 175 ? -8.914 -14.987 6.005 1.00 92.81 175 ALA A O 1
ATOM 1362 N N . LEU A 1 176 ? -8.036 -16.031 7.797 1.00 96.25 176 LEU A N 1
ATOM 1363 C CA . LEU A 1 176 ? -9.260 -16.184 8.560 1.00 96.25 176 LEU A CA 1
ATOM 1364 C C . LEU A 1 176 ? -9.088 -15.468 9.898 1.00 96.25 176 LEU A C 1
ATOM 1366 O O . LEU A 1 176 ? -8.294 -15.895 10.736 1.00 96.25 176 LEU A O 1
ATOM 1370 N N . SER A 1 177 ? -9.846 -14.394 10.107 1.00 95.19 177 SER A N 1
ATOM 1371 C CA . SER A 1 177 ? -9.763 -13.550 11.301 1.00 95.19 177 SER A CA 1
ATOM 1372 C C . SER A 1 177 ? -11.047 -13.599 12.118 1.00 95.19 177 SER A C 1
ATOM 1374 O O . SER A 1 177 ? -12.149 -13.450 11.600 1.00 95.19 177 SER A O 1
ATOM 1376 N N . SER A 1 178 ? -10.895 -13.781 13.423 1.00 97.00 178 SER A N 1
ATOM 1377 C CA . SER A 1 178 ? -11.950 -13.871 14.422 1.00 97.00 178 SER A CA 1
ATOM 1378 C C . SER A 1 178 ? -11.828 -12.704 15.398 1.00 97.00 178 SER A C 1
ATOM 1380 O O . SER A 1 178 ? -10.792 -12.528 16.040 1.00 97.00 178 SER A O 1
ATOM 1382 N N . THR A 1 179 ? -12.894 -11.922 15.542 1.00 96.44 179 THR A N 1
ATOM 1383 C CA . THR A 1 179 ? -12.978 -10.788 16.469 1.00 96.44 179 THR A CA 1
ATOM 1384 C C . THR A 1 179 ? -14.094 -11.026 17.477 1.00 96.44 179 THR A C 1
ATOM 1386 O O . THR A 1 179 ? -15.261 -11.145 17.100 1.00 96.44 179 THR A O 1
ATOM 1389 N N . TYR A 1 180 ? -13.766 -11.047 18.770 1.00 96.62 180 TYR A N 1
ATOM 1390 C CA . TYR A 1 180 ? -14.724 -11.257 19.856 1.00 96.62 180 TYR A CA 1
ATOM 1391 C C . TYR A 1 180 ? -14.757 -10.077 20.837 1.00 96.62 180 TYR A C 1
ATOM 1393 O O . TYR A 1 180 ? -13.742 -9.674 21.400 1.00 96.62 180 TYR A O 1
ATOM 1401 N N . PHE A 1 181 ? -15.949 -9.537 21.073 1.00 96.06 181 PHE A N 1
ATOM 1402 C CA . PHE A 1 181 ? -16.221 -8.436 21.988 1.00 96.06 181 PHE A CA 1
ATOM 1403 C C . PHE A 1 181 ? -16.734 -8.969 23.323 1.00 96.06 181 PHE A C 1
ATOM 1405 O O . PHE A 1 181 ? -17.776 -9.625 23.396 1.00 96.06 181 PHE A O 1
ATOM 1412 N N . SER A 1 182 ? -16.036 -8.616 24.397 1.00 95.75 182 SER A N 1
ATOM 1413 C CA . SER A 1 182 ? -16.387 -9.010 25.759 1.00 95.75 182 SER A CA 1
ATOM 1414 C C . SER A 1 182 ? -16.193 -7.851 26.738 1.00 95.75 182 SER A C 1
ATOM 1416 O O . SER A 1 182 ? -16.023 -6.689 26.364 1.00 95.75 182 SER A O 1
ATOM 1418 N N . THR A 1 183 ? -16.255 -8.155 28.028 1.00 95.19 183 THR A N 1
ATOM 1419 C CA . THR A 1 183 ? -15.941 -7.237 29.117 1.00 95.19 183 THR A CA 1
ATOM 1420 C C . THR A 1 183 ? -14.982 -7.924 30.077 1.00 95.19 183 THR A C 1
ATOM 1422 O O . THR A 1 183 ? -15.249 -9.031 30.530 1.00 95.19 183 THR A O 1
ATOM 1425 N N . LEU A 1 184 ? -13.882 -7.253 30.406 1.00 94.50 184 LEU A N 1
ATOM 1426 C CA . LEU A 1 184 ? -12.895 -7.708 31.380 1.00 94.50 184 LEU A CA 1
ATOM 1427 C C . LEU A 1 184 ? -12.553 -6.525 32.296 1.00 94.50 184 LEU A C 1
ATOM 1429 O O . LEU A 1 184 ? -12.407 -5.399 31.826 1.00 94.50 184 LEU A O 1
ATOM 1433 N N . PHE A 1 185 ? -12.520 -6.739 33.614 1.00 93.38 185 PHE A N 1
ATOM 1434 C CA . PHE A 1 185 ? -12.359 -5.669 34.618 1.00 93.38 185 PHE A CA 1
ATOM 1435 C C . PHE A 1 185 ? -13.348 -4.497 34.460 1.00 93.38 185 PHE A C 1
ATOM 1437 O O . PHE A 1 185 ? -12.989 -3.331 34.624 1.00 93.38 185 PHE A O 1
ATOM 1444 N N . LYS A 1 186 ? -14.609 -4.801 34.110 1.00 91.56 186 LYS A N 1
ATOM 1445 C CA . LYS A 1 186 ? -15.669 -3.811 33.813 1.00 91.56 186 LYS A CA 1
ATOM 1446 C C . LYS A 1 186 ? -15.333 -2.860 32.650 1.00 91.56 186 LYS A C 1
ATOM 1448 O O . LYS A 1 186 ? -16.008 -1.849 32.474 1.00 91.56 186 LYS A O 1
ATOM 1453 N N . LYS A 1 187 ? -14.314 -3.174 31.845 1.00 92.56 187 LYS A N 1
ATOM 1454 C CA . LYS A 1 187 ? -13.954 -2.435 30.635 1.00 92.56 187 LYS A CA 1
ATOM 1455 C C . LYS A 1 187 ? -14.264 -3.277 29.397 1.00 92.56 187 LYS A C 1
ATOM 1457 O O . LYS A 1 187 ? -14.017 -4.486 29.412 1.00 92.56 187 LYS A O 1
ATOM 1462 N N . PRO A 1 188 ? -14.804 -2.676 28.325 1.00 95.50 188 PRO A N 1
ATOM 1463 C CA . PRO A 1 188 ? -14.968 -3.380 27.062 1.00 95.50 188 PRO A CA 1
ATOM 1464 C C . PRO A 1 188 ? -13.607 -3.833 26.528 1.00 95.50 188 PRO A C 1
ATOM 1466 O O . PRO A 1 188 ? -12.658 -3.043 26.495 1.00 95.50 188 PRO A O 1
ATOM 1469 N N . VAL A 1 189 ? -13.529 -5.090 26.104 1.00 96.38 189 VAL A N 1
ATOM 1470 C CA . VAL A 1 189 ? -12.320 -5.704 25.547 1.00 96.38 189 VAL A CA 1
ATOM 1471 C C . VAL A 1 189 ? -12.639 -6.337 24.196 1.00 96.38 189 VAL A C 1
ATOM 1473 O O . VAL A 1 189 ? -13.732 -6.876 23.996 1.00 96.38 189 VAL A O 1
ATOM 1476 N N . ILE A 1 190 ? -11.692 -6.244 23.270 1.00 96.06 190 ILE A N 1
ATOM 1477 C CA . ILE A 1 190 ? -11.740 -6.856 21.945 1.00 96.06 190 ILE A CA 1
ATOM 1478 C C . ILE A 1 190 ? -10.612 -7.878 21.875 1.00 96.06 190 ILE A C 1
ATOM 1480 O O . ILE A 1 190 ? -9.446 -7.513 22.024 1.00 96.06 190 ILE A O 1
ATOM 1484 N N . TYR A 1 191 ? -10.966 -9.133 21.638 1.00 96.38 191 TYR A N 1
ATOM 1485 C CA . TYR A 1 191 ? -10.034 -10.205 21.316 1.00 96.38 191 TYR A CA 1
ATOM 1486 C C . TYR A 1 191 ? -9.989 -10.374 19.802 1.00 96.38 191 TYR A C 1
ATOM 1488 O O . TYR A 1 191 ? -11.040 -10.379 19.162 1.00 96.38 191 TYR A O 1
ATOM 1496 N N . ASN A 1 192 ? -8.794 -10.514 19.242 1.00 94.31 192 ASN A N 1
ATOM 1497 C CA . ASN A 1 192 ? -8.589 -10.811 17.831 1.00 94.31 192 ASN A CA 1
ATOM 1498 C C . ASN A 1 192 ? -7.686 -12.032 17.701 1.00 94.31 192 ASN A C 1
ATOM 1500 O O . ASN A 1 192 ? -6.698 -12.143 18.422 1.00 94.31 192 ASN A O 1
ATOM 1504 N N . ALA A 1 193 ? -8.024 -12.928 16.787 1.00 96.50 193 ALA A N 1
ATOM 1505 C CA . ALA A 1 193 ? -7.181 -14.046 16.404 1.00 96.50 193 ALA A CA 1
ATOM 1506 C C . ALA A 1 193 ? -7.260 -14.222 14.889 1.00 96.50 193 ALA A C 1
ATOM 1508 O O . ALA A 1 193 ? -8.362 -14.236 14.349 1.00 96.50 193 ALA A O 1
ATOM 1509 N N . SER A 1 194 ? -6.127 -14.369 14.217 1.00 94.94 194 SER A N 1
ATOM 1510 C CA . SER A 1 194 ? -6.054 -14.597 12.778 1.00 94.94 194 SER A CA 1
ATOM 1511 C C . SER A 1 194 ? -5.149 -15.778 12.484 1.00 94.94 194 SER A C 1
ATOM 1513 O O . SER A 1 194 ? -4.085 -15.904 13.087 1.00 94.94 194 SER A O 1
ATOM 1515 N N . LEU A 1 195 ? -5.570 -16.606 11.538 1.00 96.00 195 LEU A N 1
ATOM 1516 C CA . LEU A 1 195 ? -4.729 -17.579 10.857 1.00 96.00 195 LEU A CA 1
ATOM 1517 C C . LEU A 1 195 ? -4.486 -17.051 9.446 1.00 96.00 195 LEU A C 1
ATOM 1519 O O . LEU A 1 195 ? -5.450 -16.693 8.773 1.00 96.00 195 LEU A O 1
ATOM 1523 N N . ILE A 1 196 ? -3.231 -16.974 9.028 1.00 93.06 196 ILE A N 1
ATOM 1524 C CA . ILE A 1 196 ? -2.812 -16.452 7.728 1.00 93.06 196 ILE A CA 1
ATOM 1525 C C . ILE A 1 196 ? -2.008 -17.550 7.039 1.00 93.06 196 ILE A C 1
ATOM 1527 O O . ILE A 1 196 ? -1.165 -18.182 7.672 1.00 93.06 196 ILE A O 1
ATOM 1531 N N . VAL A 1 197 ? -2.287 -17.789 5.769 1.00 93.31 197 VAL A N 1
ATOM 1532 C CA . VAL A 1 197 ? -1.564 -18.725 4.916 1.00 93.31 197 VAL A CA 1
ATOM 1533 C C . VAL A 1 197 ? -1.051 -17.944 3.722 1.00 93.31 197 VAL A C 1
ATOM 1535 O O . VAL A 1 197 ? -1.850 -17.352 2.998 1.00 93.31 197 VAL A O 1
ATOM 1538 N N . ASP A 1 198 ? 0.259 -17.960 3.533 1.00 90.25 198 ASP A N 1
ATOM 1539 C CA . ASP A 1 198 ? 0.935 -17.316 2.417 1.00 90.25 198 ASP A CA 1
ATOM 1540 C C . ASP A 1 198 ? 1.515 -18.370 1.477 1.00 90.25 198 ASP A C 1
ATOM 1542 O O . ASP A 1 198 ? 1.887 -19.472 1.893 1.00 90.25 198 ASP A O 1
ATOM 1546 N N . GLY A 1 199 ? 1.598 -18.009 0.206 1.00 87.56 199 GLY A N 1
ATOM 1547 C CA . GLY A 1 199 ? 2.185 -18.814 -0.847 1.00 87.56 199 GLY A CA 1
ATOM 1548 C C . GLY A 1 199 ? 2.588 -17.964 -2.042 1.00 87.56 199 GLY A C 1
ATOM 1549 O O . GLY A 1 199 ? 2.331 -16.758 -2.082 1.00 87.56 199 GLY A O 1
ATOM 1550 N N . ASN A 1 200 ? 3.179 -18.608 -3.032 1.00 86.81 200 ASN A N 1
ATOM 1551 C CA . 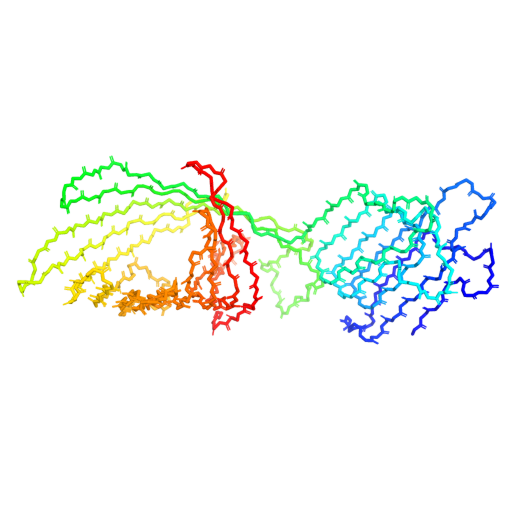ASN A 1 200 ? 3.503 -18.019 -4.323 1.00 86.81 200 ASN A CA 1
ATOM 1552 C C . ASN A 1 200 ? 3.107 -18.982 -5.458 1.00 86.81 200 ASN A C 1
ATOM 1554 O O . ASN A 1 200 ? 2.277 -19.873 -5.263 1.00 86.81 200 ASN A O 1
ATOM 1558 N N . GLU A 1 201 ? 3.645 -18.779 -6.656 1.00 81.19 201 GLU A N 1
ATOM 1559 C CA . GLU A 1 201 ? 3.398 -19.653 -7.808 1.00 81.19 201 GLU A CA 1
ATOM 1560 C C . GLU A 1 201 ? 3.922 -21.089 -7.647 1.00 81.19 201 GLU A C 1
ATOM 1562 O O . GLU A 1 201 ? 3.387 -21.999 -8.282 1.00 81.19 201 GLU A O 1
ATOM 1567 N N . GLU A 1 202 ? 4.912 -21.313 -6.778 1.00 81.50 202 GLU A N 1
ATOM 1568 C CA . GLU A 1 202 ? 5.486 -22.636 -6.529 1.00 81.50 202 GLU A CA 1
ATOM 1569 C C . GLU A 1 202 ? 4.722 -23.427 -5.461 1.00 81.50 202 GLU A C 1
ATOM 1571 O O . GLU A 1 202 ? 4.704 -24.662 -5.497 1.00 81.50 202 GLU A O 1
ATOM 1576 N N . GLY A 1 203 ? 4.023 -22.753 -4.545 1.00 85.50 203 GLY A N 1
ATOM 1577 C CA . GLY A 1 203 ? 3.137 -23.430 -3.607 1.00 85.50 203 GLY A CA 1
ATOM 1578 C C . GLY A 1 203 ? 2.822 -22.667 -2.328 1.00 85.50 203 GLY A C 1
ATOM 1579 O O . GLY A 1 203 ? 2.829 -21.440 -2.264 1.00 85.50 203 GLY A O 1
ATOM 1580 N N . LEU A 1 204 ? 2.458 -23.438 -1.297 1.00 86.75 204 LEU A N 1
ATOM 1581 C CA . LEU A 1 204 ? 2.225 -22.926 0.050 1.00 86.75 204 LEU A CA 1
ATOM 1582 C C . LEU A 1 204 ? 3.569 -22.726 0.734 1.00 86.75 204 LEU A C 1
ATOM 1584 O O . LEU A 1 204 ? 4.298 -23.693 0.936 1.00 86.75 204 LEU A O 1
ATOM 1588 N N . GLU A 1 205 ? 3.819 -21.499 1.172 1.00 85.94 205 GLU A N 1
ATOM 1589 C CA . GLU A 1 205 ? 5.106 -21.120 1.745 1.00 85.94 205 GLU A CA 1
ATOM 1590 C C . GLU A 1 205 ? 5.054 -21.019 3.264 1.00 85.94 205 GLU A C 1
ATOM 1592 O O . GLU A 1 205 ? 5.973 -21.443 3.970 1.00 85.94 205 GLU A O 1
ATOM 1597 N N . ARG A 1 206 ? 3.963 -20.476 3.819 1.00 85.81 206 ARG A N 1
ATOM 1598 C CA . ARG A 1 206 ? 3.937 -20.188 5.253 1.00 85.81 206 ARG A CA 1
ATOM 1599 C C . ARG A 1 206 ? 2.561 -20.173 5.871 1.00 85.81 206 ARG A C 1
ATOM 1601 O O . ARG A 1 206 ? 1.580 -19.756 5.271 1.00 85.81 206 ARG A O 1
ATOM 1608 N N . VAL A 1 207 ? 2.523 -20.547 7.147 1.00 91.06 207 VAL A N 1
ATOM 1609 C CA . VAL A 1 207 ? 1.354 -20.397 8.010 1.00 91.06 207 VAL A CA 1
ATOM 1610 C C . VAL A 1 207 ? 1.734 -19.531 9.206 1.00 91.06 207 VAL A C 1
ATOM 1612 O O . VAL A 1 207 ? 2.664 -19.855 9.941 1.00 91.06 207 VAL A O 1
ATOM 1615 N N . LYS A 1 208 ? 1.004 -18.433 9.405 1.00 90.81 208 LYS A N 1
ATOM 1616 C CA . LYS A 1 208 ? 1.232 -17.446 10.465 1.00 90.81 208 LYS A CA 1
ATOM 1617 C C . LYS A 1 208 ? -0.003 -17.340 11.346 1.00 90.81 208 LYS A C 1
ATOM 1619 O O . LYS A 1 208 ? -1.139 -17.433 10.877 1.00 90.81 208 LYS A O 1
ATOM 1624 N N . GLY A 1 209 ? 0.209 -17.096 12.631 1.00 91.88 209 GLY A N 1
ATOM 1625 C CA . GLY A 1 209 ? -0.853 -16.745 13.564 1.00 91.88 209 GLY A CA 1
ATOM 1626 C C . GLY A 1 209 ? -0.689 -15.324 14.087 1.00 91.88 209 GLY A C 1
ATOM 1627 O O . GLY A 1 209 ? 0.422 -14.861 14.328 1.00 91.88 209 GLY A O 1
ATOM 1628 N N . LEU A 1 210 ? -1.800 -14.639 14.330 1.00 92.50 210 LEU A N 1
ATOM 1629 C CA . LEU A 1 210 ? -1.819 -13.381 15.072 1.00 92.50 210 LEU A CA 1
ATOM 1630 C C . LEU A 1 210 ? -2.860 -13.483 16.171 1.00 92.50 210 LEU A C 1
ATOM 1632 O O . LEU A 1 210 ? -4.005 -13.826 15.903 1.00 92.50 210 LEU A O 1
ATOM 1636 N N . VAL A 1 211 ? -2.490 -13.148 17.403 1.00 95.19 211 VAL A N 1
ATOM 1637 C CA . VAL A 1 211 ? -3.432 -13.065 18.523 1.00 95.19 211 VAL A CA 1
ATOM 1638 C C . VAL A 1 211 ? -3.274 -11.718 19.201 1.00 95.19 211 VAL A C 1
ATOM 1640 O O . VAL A 1 211 ? -2.164 -11.255 19.428 1.00 95.19 211 VAL A O 1
ATOM 1643 N N . GLY A 1 212 ? -4.380 -11.071 19.542 1.00 94.38 212 GLY A N 1
ATOM 1644 C CA . GLY A 1 212 ? -4.359 -9.771 20.187 1.00 94.38 212 GLY A CA 1
ATOM 1645 C C . GLY A 1 212 ? -5.501 -9.561 21.159 1.00 94.38 212 GLY A C 1
ATOM 1646 O O . GLY A 1 212 ? -6.594 -10.111 21.010 1.00 94.38 212 GLY A O 1
ATOM 1647 N N . LEU A 1 213 ? -5.254 -8.696 22.137 1.00 95.06 213 LEU A N 1
ATOM 1648 C CA . LEU A 1 213 ? -6.292 -8.135 22.989 1.00 95.06 213 LEU A CA 1
ATOM 1649 C C . LEU A 1 213 ? -6.181 -6.616 23.024 1.00 95.06 213 LEU A C 1
ATOM 1651 O O . LEU A 1 213 ? -5.081 -6.071 23.027 1.00 95.06 213 LEU A O 1
ATOM 1655 N N . SER A 1 214 ? -7.313 -5.924 23.102 1.00 96.06 214 SER A N 1
ATOM 1656 C CA . SER A 1 214 ? -7.337 -4.476 23.311 1.00 96.06 214 SER A CA 1
ATOM 1657 C C . SER A 1 214 ? -8.495 -4.045 24.204 1.00 96.06 214 SER A C 1
ATOM 1659 O O . SER A 1 214 ? -9.640 -4.459 24.029 1.00 96.06 214 SER A O 1
ATOM 1661 N N . PHE A 1 215 ? -8.194 -3.193 25.175 1.00 96.88 215 PHE A N 1
ATOM 1662 C CA . PHE A 1 215 ? -9.161 -2.537 26.041 1.00 96.88 215 PHE A CA 1
ATOM 1663 C C . PHE A 1 215 ? -9.591 -1.211 25.435 1.00 96.88 215 PHE A C 1
ATOM 1665 O O . PHE A 1 215 ? -8.758 -0.396 25.039 1.00 96.88 215 PHE A O 1
ATOM 1672 N N . ILE A 1 216 ? -10.893 -0.942 25.453 1.00 95.69 216 ILE A N 1
ATOM 1673 C CA . ILE A 1 216 ? -11.422 0.391 25.167 1.00 95.69 216 ILE A CA 1
ATOM 1674 C C . ILE A 1 216 ? -11.372 1.187 26.472 1.00 95.69 216 ILE A C 1
ATOM 1676 O O . ILE A 1 216 ? -12.205 1.008 27.362 1.00 95.69 216 ILE A O 1
ATOM 1680 N N . LEU A 1 217 ? -10.371 2.060 26.600 1.00 94.75 217 LEU A N 1
ATOM 1681 C CA . LEU A 1 217 ? -10.135 2.843 27.814 1.00 94.75 217 LEU A CA 1
ATOM 1682 C C . LEU A 1 217 ? -11.094 4.025 27.926 1.00 94.75 217 LEU A C 1
ATOM 1684 O O . LEU A 1 217 ? -11.589 4.327 29.012 1.00 94.75 217 LEU A O 1
ATOM 1688 N N . LYS A 1 218 ? -11.352 4.691 26.797 1.00 94.81 218 LYS A N 1
ATOM 1689 C CA . LYS A 1 218 ? -12.243 5.847 26.708 1.00 94.81 218 LYS A CA 1
ATOM 1690 C C . LYS A 1 218 ? -12.968 5.827 25.372 1.00 94.81 218 LYS A C 1
ATOM 1692 O O . LYS A 1 218 ? -12.348 5.630 24.330 1.00 94.81 218 LYS A O 1
ATOM 1697 N N . ARG A 1 219 ? -14.276 6.070 25.406 1.00 93.19 219 ARG A N 1
ATOM 1698 C CA . ARG A 1 219 ? -15.103 6.257 24.214 1.00 93.19 219 ARG A CA 1
ATOM 1699 C C . ARG A 1 219 ? -16.102 7.376 24.475 1.00 93.19 219 ARG A C 1
ATOM 1701 O O . ARG A 1 219 ? -16.940 7.267 25.363 1.00 93.19 219 ARG A O 1
ATOM 1708 N N . THR A 1 220 ? -15.983 8.456 23.720 1.00 94.50 220 THR A N 1
ATOM 1709 C CA . THR A 1 220 ? -16.911 9.593 23.709 1.00 94.50 220 THR A CA 1
ATOM 1710 C C . THR A 1 220 ? -17.378 9.839 22.274 1.00 94.50 220 THR A C 1
ATOM 1712 O O . THR A 1 220 ? -16.912 9.180 21.348 1.00 94.50 220 THR A O 1
ATOM 1715 N N . ALA A 1 221 ? -18.249 10.828 22.056 1.00 92.62 221 ALA A N 1
ATOM 1716 C CA . ALA A 1 221 ? -18.674 11.222 20.709 1.00 92.62 221 ALA A CA 1
ATOM 1717 C C . ALA A 1 221 ? -17.525 11.716 19.799 1.00 92.62 221 ALA A C 1
ATOM 1719 O O . ALA A 1 221 ? -17.708 11.824 18.590 1.00 92.62 221 ALA A O 1
ATOM 1720 N N . ARG A 1 222 ? -16.355 12.058 20.363 1.00 94.31 222 ARG A N 1
ATOM 1721 C CA . ARG A 1 222 ? -15.220 12.645 19.625 1.00 94.31 222 ARG A CA 1
ATOM 1722 C C . ARG A 1 222 ? -13.884 11.961 19.863 1.00 94.31 222 ARG A C 1
ATOM 1724 O O . ARG A 1 222 ? -12.929 12.301 19.179 1.00 94.31 222 ARG A O 1
ATOM 1731 N N . THR A 1 223 ? -13.785 11.064 20.839 1.00 96.62 223 THR A N 1
ATOM 1732 C CA . THR A 1 223 ? -12.512 10.443 21.210 1.00 96.62 223 THR A CA 1
ATOM 1733 C C . THR A 1 223 ? -12.706 8.961 21.457 1.00 96.62 223 THR A C 1
ATOM 1735 O O . THR A 1 223 ? -13.534 8.581 22.287 1.00 96.62 223 THR A O 1
ATOM 1738 N N . THR A 1 224 ? -11.893 8.140 20.803 1.00 96.62 224 THR A N 1
ATOM 1739 C CA . THR A 1 224 ? -11.718 6.730 21.157 1.00 96.62 224 THR A CA 1
ATOM 1740 C C . THR A 1 224 ? -10.259 6.486 21.505 1.00 96.62 224 THR A C 1
ATOM 1742 O O . THR A 1 224 ? -9.368 6.883 20.762 1.00 96.62 224 THR A O 1
ATOM 1745 N N . LEU A 1 225 ? -10.035 5.856 22.654 1.00 97.00 225 LEU A N 1
ATOM 1746 C CA . LEU A 1 225 ? -8.723 5.481 23.160 1.00 97.00 225 LEU A CA 1
ATOM 1747 C C . LEU A 1 225 ? -8.723 3.984 23.451 1.00 97.00 225 LEU A C 1
ATOM 1749 O O . LEU A 1 225 ? -9.549 3.522 24.251 1.00 97.00 225 LEU A O 1
ATOM 1753 N N . THR A 1 226 ? -7.796 3.246 22.848 1.00 96.69 226 THR A N 1
ATOM 1754 C CA . THR A 1 226 ? -7.591 1.825 23.137 1.00 96.69 226 THR A CA 1
ATOM 1755 C C . THR A 1 226 ? -6.149 1.536 23.510 1.00 96.69 226 THR A C 1
ATOM 1757 O O . THR A 1 226 ? -5.226 2.163 22.999 1.00 96.69 226 THR A O 1
ATOM 1760 N N . LEU A 1 227 ? -5.968 0.547 24.377 1.00 96.88 227 LEU A N 1
ATOM 1761 C CA . LEU A 1 227 ? -4.662 0.016 24.749 1.00 96.88 227 LEU A CA 1
ATOM 1762 C C . LEU A 1 227 ? -4.726 -1.502 24.703 1.00 96.88 227 LEU A C 1
ATOM 1764 O O . LEU A 1 227 ? -5.673 -2.095 25.217 1.00 96.88 227 LEU A O 1
ATOM 1768 N N . GLY A 1 228 ? -3.734 -2.126 24.099 1.00 95.38 228 GLY A N 1
ATOM 1769 C CA . GLY A 1 228 ? -3.711 -3.554 23.889 1.00 95.38 228 GLY A CA 1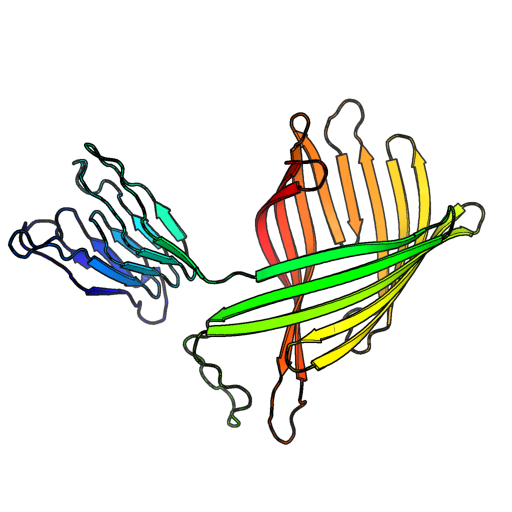
ATOM 1770 C C . GLY A 1 228 ? -2.321 -4.068 23.589 1.00 95.38 228 GLY A C 1
ATOM 1771 O O . GLY A 1 228 ? -1.320 -3.374 23.761 1.00 95.38 228 GLY A O 1
ATOM 1772 N N . ALA A 1 229 ? -2.283 -5.301 23.119 1.00 94.75 229 ALA A N 1
ATOM 1773 C CA . ALA A 1 229 ? -1.086 -5.927 22.606 1.00 94.75 229 ALA A CA 1
ATOM 1774 C C . ALA A 1 229 ? -1.454 -6.983 21.567 1.00 94.75 229 ALA A C 1
ATOM 1776 O O . ALA A 1 229 ? -2.569 -7.516 21.579 1.00 94.75 229 ALA A O 1
ATOM 1777 N N . ILE A 1 230 ? -0.508 -7.260 20.682 1.00 92.62 230 ILE A N 1
ATOM 1778 C CA . ILE A 1 230 ? -0.570 -8.318 19.680 1.00 92.62 230 ILE A CA 1
ATOM 1779 C C . ILE A 1 230 ? 0.672 -9.198 19.800 1.00 92.62 230 ILE A C 1
ATOM 1781 O O . ILE A 1 230 ? 1.756 -8.724 20.137 1.00 92.62 230 ILE A O 1
ATOM 1785 N N . VAL A 1 231 ? 0.485 -10.481 19.536 1.00 92.75 231 VAL A N 1
ATOM 1786 C CA . VAL A 1 231 ? 1.512 -11.516 19.485 1.00 92.75 231 VAL A CA 1
ATOM 1787 C C . VAL A 1 231 ? 1.445 -12.148 18.104 1.00 92.75 231 VAL A C 1
ATOM 1789 O O . VAL A 1 231 ? 0.362 -12.513 17.638 1.00 92.75 231 VAL A O 1
ATOM 1792 N N . PHE A 1 232 ? 2.603 -12.282 17.474 1.00 89.00 232 PHE A N 1
ATOM 1793 C CA . PHE A 1 232 ? 2.780 -12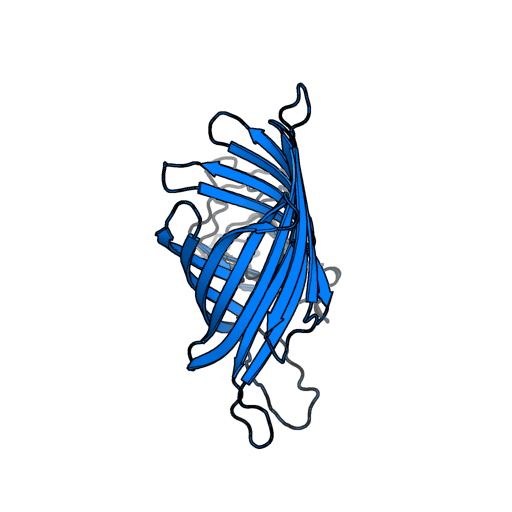.987 16.216 1.00 89.00 232 PHE A CA 1
ATOM 1794 C C . PHE A 1 232 ? 3.253 -14.404 16.532 1.00 89.00 232 PHE A C 1
ATOM 1796 O O . PHE A 1 232 ? 4.308 -14.605 17.130 1.00 89.00 232 PHE A O 1
ATOM 1803 N N . ILE A 1 233 ? 2.438 -15.390 16.172 1.00 89.38 233 ILE A N 1
ATOM 1804 C CA . ILE A 1 233 ? 2.781 -16.808 16.252 1.00 89.38 233 ILE A CA 1
ATOM 1805 C C . ILE A 1 233 ? 3.399 -17.160 14.910 1.00 89.38 233 ILE A C 1
ATOM 1807 O O . ILE A 1 233 ? 2.716 -17.609 13.989 1.00 89.38 233 ILE A O 1
ATOM 1811 N N . ASP A 1 234 ? 4.678 -16.837 14.791 1.00 81.81 234 ASP A N 1
ATOM 1812 C CA . ASP A 1 234 ? 5.392 -16.950 13.539 1.00 81.81 234 ASP A CA 1
ATOM 1813 C C . ASP A 1 234 ? 6.910 -17.063 13.787 1.00 81.81 234 ASP A C 1
ATOM 1815 O O . ASP A 1 234 ? 7.502 -16.121 14.323 1.00 81.81 234 ASP A O 1
ATOM 1819 N N . PRO A 1 235 ? 7.546 -18.203 13.453 1.00 70.94 235 PRO A N 1
ATOM 1820 C CA . PRO A 1 235 ? 8.930 -18.483 13.830 1.00 70.94 235 PRO A CA 1
ATOM 1821 C C . PRO A 1 235 ? 9.971 -17.557 13.188 1.00 70.94 235 PRO A C 1
ATOM 1823 O O . PRO A 1 235 ? 11.055 -17.436 13.750 1.00 70.94 235 PRO A O 1
ATOM 1826 N N . THR A 1 236 ? 9.670 -16.891 12.066 1.00 72.69 236 THR A N 1
ATOM 1827 C CA . THR A 1 236 ? 10.603 -15.920 11.448 1.00 72.69 236 THR A CA 1
ATOM 1828 C C . THR A 1 236 ? 10.240 -14.463 11.755 1.00 72.69 236 THR A C 1
ATOM 1830 O O . THR A 1 236 ? 10.873 -13.535 11.256 1.00 72.69 236 THR A O 1
ATOM 1833 N N . SER A 1 237 ? 9.244 -14.229 12.621 1.00 72.31 237 SER A N 1
ATOM 1834 C CA . SER A 1 237 ? 8.894 -12.869 13.026 1.00 72.31 237 SER A CA 1
ATOM 1835 C C . SER A 1 237 ? 10.064 -12.194 13.741 1.00 72.31 237 SER A C 1
ATOM 1837 O O . SER A 1 237 ? 10.477 -12.622 14.819 1.00 72.31 237 SER A O 1
ATOM 1839 N N . GLN A 1 238 ? 10.556 -11.092 13.166 1.00 71.00 238 GLN A N 1
ATOM 1840 C CA . GLN A 1 238 ? 11.611 -10.272 13.770 1.00 71.00 238 GLN A CA 1
ATOM 1841 C C . GLN A 1 238 ? 11.176 -9.713 15.134 1.00 71.00 238 GLN A C 1
ATOM 1843 O O . GLN A 1 238 ? 12.000 -9.512 16.026 1.00 71.00 238 GLN A O 1
ATOM 1848 N N . ILE A 1 239 ? 9.871 -9.458 15.306 1.00 76.31 239 ILE A N 1
ATOM 1849 C CA . ILE A 1 239 ? 9.300 -8.909 16.535 1.00 76.31 239 ILE A CA 1
ATOM 1850 C C . ILE A 1 239 ? 8.029 -9.701 16.889 1.00 76.31 239 ILE A C 1
ATOM 1852 O O . ILE A 1 239 ? 6.935 -9.392 16.407 1.00 76.31 239 ILE A O 1
ATOM 1856 N N . PRO A 1 240 ? 8.136 -10.706 17.777 1.00 82.88 240 PRO A N 1
ATOM 1857 C CA . PRO A 1 240 ? 7.034 -11.619 18.084 1.00 82.88 240 PRO A CA 1
ATOM 1858 C C . PRO A 1 240 ? 5.917 -10.970 18.916 1.00 82.88 240 PRO A C 1
ATOM 1860 O O . PRO A 1 240 ? 4.846 -11.551 19.081 1.00 82.88 240 PRO A O 1
ATOM 1863 N N . PHE A 1 241 ? 6.140 -9.770 19.459 1.00 88.50 241 PHE A N 1
ATOM 1864 C CA . PHE A 1 241 ? 5.195 -9.068 20.324 1.00 88.50 241 PHE A CA 1
ATOM 1865 C C . PHE A 1 241 ? 5.240 -7.557 20.107 1.00 88.50 241 PHE A C 1
ATOM 1867 O O . PHE A 1 241 ? 6.312 -6.956 20.123 1.00 88.50 241 PHE A O 1
ATOM 1874 N N . PHE A 1 242 ? 4.065 -6.929 20.028 1.00 89.25 242 PHE A N 1
ATOM 1875 C CA . PHE A 1 242 ? 3.940 -5.476 19.984 1.00 89.25 242 PHE A CA 1
ATOM 1876 C C . PHE A 1 242 ? 2.833 -4.957 20.907 1.00 89.25 242 PHE A C 1
ATOM 1878 O O . PHE A 1 242 ? 1.697 -5.444 20.850 1.00 89.25 242 PHE A O 1
ATOM 1885 N N . PRO A 1 243 ? 3.096 -3.908 21.710 1.00 92.81 243 PRO A N 1
ATOM 1886 C CA . PRO A 1 243 ? 2.021 -3.152 22.328 1.00 92.81 243 PRO A CA 1
ATOM 1887 C C . PRO A 1 243 ? 1.225 -2.415 21.247 1.00 92.81 243 PRO A C 1
ATOM 1889 O O . PRO A 1 243 ? 1.789 -1.857 20.306 1.00 92.81 243 PRO A O 1
ATOM 1892 N N . THR A 1 244 ? -0.096 -2.378 21.403 1.00 93.38 244 THR A N 1
ATOM 1893 C CA . THR A 1 244 ? -0.978 -1.607 20.526 1.00 93.38 244 THR A CA 1
ATOM 1894 C C . THR A 1 244 ? -1.615 -0.465 21.290 1.00 93.38 244 THR A C 1
ATOM 1896 O O . THR A 1 244 ? -2.099 -0.607 22.415 1.00 93.38 244 THR A O 1
ATOM 1899 N N . PHE A 1 245 ? -1.635 0.698 20.663 1.00 96.44 245 PHE A N 1
ATOM 1900 C CA . PHE A 1 245 ? -2.274 1.883 21.207 1.00 96.44 245 PHE A CA 1
ATOM 1901 C C . PHE A 1 245 ? -3.033 2.560 20.084 1.00 96.44 245 PHE A C 1
ATOM 1903 O O . PHE A 1 245 ? -2.456 2.791 19.028 1.00 96.44 245 PHE A O 1
ATOM 1910 N N . SER A 1 246 ? -4.308 2.884 20.293 1.00 96.31 246 SER A N 1
ATOM 1911 C CA . SER A 1 246 ? -5.036 3.716 19.337 1.00 96.31 246 SER A CA 1
ATOM 1912 C C . SER A 1 246 ? -5.617 4.945 20.007 1.00 96.31 246 SER A C 1
ATOM 1914 O O . SER A 1 246 ? -6.193 4.876 21.095 1.00 96.31 246 SER A O 1
ATOM 1916 N N . TYR A 1 247 ? -5.472 6.074 19.330 1.00 97.19 247 TYR A N 1
ATOM 1917 C CA . TYR A 1 247 ? -6.055 7.348 19.687 1.00 97.19 247 TYR A CA 1
ATOM 1918 C C . TYR A 1 247 ? -6.683 7.963 18.444 1.00 97.19 247 TYR A C 1
ATOM 1920 O O . TYR A 1 247 ? -5.998 8.459 17.550 1.00 97.19 247 TYR A O 1
ATOM 1928 N N . ASN A 1 248 ? -8.010 7.935 18.410 1.00 96.75 248 ASN A N 1
ATOM 1929 C CA . ASN A 1 248 ? -8.791 8.624 17.399 1.00 96.75 248 ASN A CA 1
ATOM 1930 C C . ASN A 1 248 ? -9.474 9.834 18.039 1.00 96.75 248 ASN A C 1
ATOM 1932 O O . ASN A 1 248 ? -10.196 9.673 19.030 1.00 96.75 248 ASN A O 1
ATOM 1936 N N . HIS A 1 249 ? -9.248 11.034 17.502 1.00 96.88 249 HIS A N 1
ATOM 1937 C CA . HIS A 1 249 ? -9.814 12.263 18.051 1.00 96.88 249 HIS A CA 1
ATOM 1938 C C . HIS A 1 249 ? -10.275 13.258 16.990 1.00 96.88 249 HIS A C 1
ATOM 1940 O O . HIS A 1 249 ? -9.486 13.725 16.175 1.00 96.88 249 HIS A O 1
ATOM 1946 N N . ARG A 1 250 ? -11.545 13.661 17.085 1.00 95.44 250 ARG A N 1
ATOM 1947 C CA . ARG A 1 250 ? -12.146 14.761 16.323 1.00 95.44 250 ARG A CA 1
ATOM 1948 C C . ARG A 1 250 ? -12.055 16.063 17.102 1.00 95.44 250 ARG A C 1
ATOM 1950 O O . ARG A 1 250 ? -12.659 16.193 18.174 1.00 95.44 250 ARG A O 1
ATOM 1957 N N . PHE A 1 251 ? -11.351 17.040 16.540 1.00 94.50 251 PHE A N 1
ATOM 1958 C CA . PHE A 1 251 ? -11.181 18.344 17.169 1.00 94.50 251 PHE A CA 1
ATOM 1959 C C . PHE A 1 251 ? -12.505 19.116 17.223 1.00 94.50 251 PHE A C 1
ATOM 1961 O O . PHE A 1 251 ? -13.324 19.091 16.303 1.00 94.50 251 PHE A O 1
ATOM 1968 N N . LYS A 1 252 ? -12.739 19.830 18.329 1.00 92.19 252 LYS A N 1
ATOM 1969 C CA . LYS A 1 252 ? -13.914 20.701 18.459 1.00 92.19 252 LYS A CA 1
ATOM 1970 C C . LYS A 1 252 ? -13.815 21.834 17.434 1.00 92.19 252 LYS A C 1
ATOM 1972 O O . LYS A 1 252 ? -12.776 22.474 17.343 1.00 92.19 252 LYS A O 1
ATOM 1977 N N . ASN A 1 253 ? -14.911 22.100 16.722 1.00 90.56 253 ASN A N 1
ATOM 1978 C CA . ASN A 1 253 ? -15.019 23.187 15.741 1.00 90.56 253 ASN A CA 1
ATOM 1979 C C . ASN A 1 253 ? -13.977 23.113 14.606 1.00 90.56 253 ASN A C 1
ATOM 1981 O O . ASN A 1 253 ? -13.608 24.135 14.040 1.00 90.56 253 ASN A O 1
ATOM 1985 N N . SER A 1 254 ? -13.503 21.913 14.264 1.00 91.88 254 SER A N 1
ATOM 1986 C CA . SER A 1 254 ? -12.562 21.695 13.167 1.00 91.88 254 SER A CA 1
ATOM 1987 C C . SER A 1 254 ? -12.968 20.463 12.364 1.00 91.88 254 SER A C 1
ATOM 1989 O O . SER A 1 254 ? -13.547 19.519 12.900 1.00 91.88 254 SER A O 1
ATOM 1991 N N . LYS A 1 255 ? -12.675 20.488 11.061 1.00 93.00 255 LYS A N 1
ATOM 1992 C CA . LYS A 1 255 ? -12.854 19.334 10.166 1.00 93.00 255 LYS A CA 1
ATOM 1993 C C . LYS A 1 255 ? -11.719 18.315 10.303 1.00 93.00 255 LYS A C 1
ATOM 1995 O O . LYS A 1 255 ? -11.829 17.221 9.766 1.00 93.00 255 LYS A O 1
ATOM 2000 N N . TRP A 1 256 ? -10.636 18.673 10.989 1.00 95.31 256 TRP A N 1
ATOM 2001 C CA . TRP A 1 256 ? -9.503 17.784 11.197 1.00 95.31 256 TRP A CA 1
ATOM 2002 C C . TRP A 1 256 ? -9.773 16.768 12.306 1.00 95.31 256 TRP A C 1
ATOM 2004 O O . TRP A 1 256 ? -10.415 17.059 13.321 1.00 95.31 256 TRP A O 1
ATOM 2014 N N . GLU A 1 257 ? -9.213 15.581 12.127 1.00 96.44 257 GLU A N 1
ATOM 2015 C CA . GLU A 1 257 ? -9.146 14.534 13.130 1.00 96.44 257 GLU A CA 1
ATOM 2016 C C . GLU A 1 257 ? -7.773 13.860 13.118 1.00 96.44 257 GLU A C 1
ATOM 2018 O O . GLU A 1 257 ? -7.107 13.781 12.085 1.00 96.44 257 GLU A O 1
ATOM 2023 N N . VAL A 1 258 ? -7.355 13.397 14.293 1.00 97.12 258 VAL A N 1
ATOM 2024 C CA . VAL A 1 258 ? -6.153 12.582 14.479 1.00 97.12 258 VAL A CA 1
ATOM 2025 C C . VAL A 1 258 ? -6.567 11.126 14.492 1.00 97.12 258 VAL A C 1
ATOM 2027 O O . VAL A 1 258 ? -7.491 10.752 15.216 1.00 97.12 258 VAL A O 1
ATOM 2030 N N . ASP A 1 259 ? -5.857 10.314 13.722 1.00 96.25 259 ASP A N 1
ATOM 2031 C CA . ASP A 1 259 ? -5.953 8.866 13.727 1.00 96.25 259 ASP A CA 1
ATOM 2032 C C . ASP A 1 259 ? -4.566 8.274 13.959 1.00 96.25 259 ASP A C 1
ATOM 2034 O O . ASP A 1 259 ? -3.767 8.114 13.036 1.00 96.25 259 ASP A O 1
ATOM 2038 N N . PHE A 1 260 ? -4.275 7.990 15.223 1.00 97.25 260 PHE A N 1
ATOM 2039 C CA . PHE A 1 260 ? -3.026 7.379 15.643 1.00 97.25 260 PHE A CA 1
ATOM 2040 C C . PHE A 1 260 ? -3.278 5.936 16.071 1.00 97.25 260 PHE A C 1
ATOM 2042 O O . PHE A 1 260 ? -4.125 5.683 16.924 1.00 97.25 260 PHE A O 1
ATOM 2049 N N . ILE A 1 261 ? -2.555 4.991 15.479 1.00 94.69 261 ILE A N 1
ATOM 2050 C CA . ILE A 1 261 ? -2.605 3.562 15.783 1.00 94.69 261 ILE A CA 1
ATOM 2051 C C . ILE A 1 261 ? -1.164 3.055 15.797 1.00 94.69 261 ILE A C 1
ATOM 2053 O O . ILE A 1 261 ? -0.558 2.914 14.746 1.00 94.69 261 ILE A O 1
ATOM 2057 N N . LEU A 1 262 ? -0.602 2.779 16.967 1.00 93.62 262 LEU A N 1
ATOM 2058 C CA . LEU A 1 262 ? 0.735 2.207 17.106 1.00 93.62 262 LEU A CA 1
ATOM 2059 C C . LEU A 1 262 ? 0.686 0.675 16.923 1.00 93.62 262 LEU A C 1
ATOM 2061 O O . LEU A 1 262 ? -0.191 0.044 17.527 1.00 93.62 262 LEU A O 1
A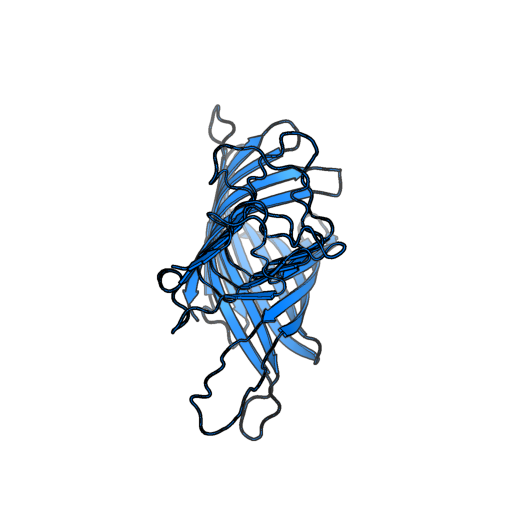TOM 2065 N N . PRO A 1 263 ? 1.619 0.071 16.154 1.00 87.44 263 PRO A N 1
ATOM 2066 C CA . PRO A 1 263 ? 2.710 0.709 15.396 1.00 87.44 263 PRO A CA 1
ATOM 2067 C C . PRO A 1 263 ? 2.314 1.221 13.999 1.00 87.44 263 PRO A C 1
ATOM 2069 O O . PRO A 1 263 ? 3.105 1.884 13.347 1.00 87.44 263 PRO A O 1
ATOM 2072 N N . GLN A 1 264 ? 1.098 0.927 13.543 1.00 90.50 264 GLN A N 1
ATOM 2073 C CA . GLN A 1 264 ? 0.674 1.006 12.146 1.00 90.50 264 GLN A CA 1
ATOM 2074 C C . GLN A 1 264 ? 0.674 2.398 11.489 1.00 90.50 264 GLN A C 1
ATOM 2076 O O . GLN A 1 264 ? 1.007 2.500 10.313 1.00 90.50 264 GLN A O 1
ATOM 2081 N N . ARG A 1 265 ? 0.198 3.463 12.143 1.00 94.50 265 ARG A N 1
ATOM 2082 C CA . ARG A 1 265 ? 0.029 4.773 11.490 1.00 94.50 265 ARG A CA 1
ATOM 2083 C C . ARG A 1 265 ? -0.171 5.941 12.442 1.00 94.50 265 ARG A C 1
ATOM 2085 O O . ARG A 1 265 ? -0.773 5.802 13.503 1.00 94.50 265 ARG A O 1
ATOM 2092 N N . LEU A 1 266 ? 0.216 7.122 11.980 1.00 96.94 266 LEU A N 1
ATOM 2093 C CA . LEU A 1 266 ? -0.150 8.420 12.532 1.00 96.94 266 LEU A CA 1
ATOM 2094 C C . LEU A 1 266 ? -0.638 9.303 11.386 1.00 96.94 266 LEU A C 1
ATOM 2096 O O . LEU A 1 266 ? 0.168 9.754 10.579 1.00 96.94 266 LEU A O 1
ATOM 2100 N N . LEU A 1 267 ? -1.945 9.553 11.320 1.00 97.06 267 LEU A N 1
ATOM 2101 C CA . LEU A 1 267 ? -2.558 10.356 10.265 1.00 97.06 267 LEU A CA 1
ATOM 2102 C C . LEU A 1 267 ? -3.339 11.533 10.850 1.00 97.06 267 LEU A C 1
ATOM 2104 O O . LEU A 1 267 ? -4.141 11.374 11.770 1.00 97.06 267 LEU A O 1
ATOM 2108 N N . PHE A 1 268 ? -3.168 12.705 10.251 1.00 97.44 268 PHE A N 1
ATOM 2109 C CA . PHE A 1 268 ? -4.087 13.828 10.373 1.00 97.44 268 PHE A CA 1
ATOM 2110 C C . PHE A 1 268 ? -4.967 13.838 9.140 1.00 97.44 268 PHE A C 1
ATOM 2112 O O . PHE A 1 268 ? -4.461 13.927 8.026 1.00 97.44 268 PHE A O 1
ATOM 2119 N N . ARG A 1 269 ? -6.282 13.749 9.316 1.00 96.19 269 ARG A N 1
ATOM 2120 C CA . ARG A 1 269 ? -7.210 13.652 8.189 1.00 96.19 269 ARG A CA 1
ATOM 2121 C C . ARG A 1 269 ? -8.385 14.597 8.323 1.00 96.19 269 ARG A C 1
ATOM 2123 O O . ARG A 1 269 ? -8.767 14.979 9.425 1.00 96.19 269 ARG A O 1
ATOM 2130 N N . ARG A 1 270 ? -8.961 14.981 7.191 1.00 95.44 270 ARG A N 1
ATOM 2131 C CA . ARG A 1 270 ? -10.153 15.825 7.104 1.00 95.44 270 ARG A CA 1
ATOM 2132 C C . ARG A 1 270 ? -11.018 15.420 5.912 1.00 95.44 270 ARG A C 1
ATOM 2134 O O . ARG A 1 270 ? -10.472 15.056 4.870 1.00 95.44 270 ARG A O 1
ATOM 2141 N N . PRO A 1 271 ? -12.350 15.530 6.007 1.00 94.38 271 PRO A N 1
ATOM 2142 C CA . PRO A 1 271 ? -13.206 15.450 4.836 1.00 94.38 271 PRO A CA 1
ATOM 2143 C C . PRO A 1 271 ? -12.961 16.656 3.912 1.00 94.38 271 PRO A C 1
ATOM 2145 O O . PRO A 1 271 ? -12.698 17.782 4.366 1.00 94.38 271 PRO A O 1
ATOM 2148 N N . VAL A 1 272 ? -13.053 16.410 2.608 1.00 93.38 272 VAL A N 1
ATOM 2149 C CA . VAL A 1 272 ? -12.916 17.390 1.526 1.00 93.38 272 VAL A CA 1
ATOM 2150 C C . VAL A 1 272 ? -14.078 17.179 0.558 1.00 93.38 272 VAL A C 1
ATOM 2152 O O . VAL A 1 272 ? -14.182 16.129 -0.067 1.00 93.38 272 VAL A O 1
ATOM 2155 N N . GLY A 1 273 ? -14.967 18.167 0.447 1.00 89.69 273 GLY A N 1
ATOM 2156 C CA . GLY A 1 273 ? -16.235 17.996 -0.269 1.00 89.69 273 GLY A CA 1
ATOM 2157 C C . GLY A 1 273 ? -17.163 16.992 0.424 1.00 89.69 273 GLY A C 1
ATOM 2158 O O . GLY A 1 273 ? -17.076 16.799 1.639 1.00 89.69 273 GLY A O 1
ATOM 2159 N N . GLU A 1 274 ? -18.052 16.376 -0.353 1.00 87.31 274 GLU A N 1
ATOM 2160 C CA . GLU A 1 274 ? -19.027 15.390 0.141 1.00 87.31 274 GLU A CA 1
ATOM 2161 C C . GLU A 1 274 ? -18.478 13.955 0.116 1.00 87.31 274 GLU A C 1
ATOM 2163 O O . GLU A 1 274 ? -18.771 13.167 1.012 1.00 87.31 274 GLU A O 1
ATOM 2168 N N . ASN A 1 275 ? -17.612 13.650 -0.857 1.00 92.75 275 ASN A N 1
ATOM 2169 C CA . ASN A 1 275 ? -17.122 12.295 -1.137 1.00 92.75 275 ASN A CA 1
ATOM 2170 C C . ASN A 1 275 ? -15.602 12.134 -0.993 1.00 92.75 275 ASN A C 1
ATOM 2172 O O . ASN A 1 275 ? -15.073 11.065 -1.287 1.00 92.75 275 ASN A O 1
ATOM 2176 N N . GLY A 1 276 ? -14.888 13.174 -0.554 1.00 93.44 276 GLY A N 1
ATOM 2177 C CA . GLY A 1 276 ? -13.431 13.166 -0.454 1.00 93.44 276 GLY A CA 1
ATOM 2178 C C . GLY A 1 276 ? -12.907 13.160 0.980 1.00 93.44 276 GLY A C 1
ATOM 2179 O O . GLY A 1 276 ? -13.520 13.698 1.909 1.00 93.44 276 GLY A O 1
ATOM 2180 N N . ARG A 1 277 ? -11.708 12.610 1.159 1.00 96.06 277 ARG A N 1
ATOM 2181 C CA . ARG A 1 277 ? -10.915 12.691 2.386 1.00 96.06 277 ARG A CA 1
ATOM 2182 C C . ARG A 1 277 ? -9.468 12.981 2.031 1.00 96.06 277 ARG A C 1
ATOM 2184 O O . ARG A 1 277 ? -8.889 12.331 1.175 1.00 96.06 277 ARG A O 1
ATOM 2191 N N . PHE A 1 278 ? -8.883 13.944 2.726 1.00 96.50 278 PHE A N 1
ATOM 2192 C CA . PHE A 1 278 ? -7.460 14.238 2.648 1.00 96.50 278 PHE A CA 1
ATOM 2193 C C . PHE A 1 278 ? -6.797 13.848 3.964 1.00 96.50 278 PHE A C 1
ATOM 2195 O O . PHE A 1 278 ? -7.318 14.188 5.030 1.00 96.50 278 PHE A O 1
ATOM 2202 N N . SER A 1 279 ? -5.661 13.164 3.889 1.00 97.12 279 SER A N 1
ATOM 2203 C CA . SER A 1 279 ? -4.851 12.764 5.032 1.00 97.12 279 SER A CA 1
ATOM 2204 C C . SER A 1 279 ? -3.382 13.104 4.798 1.00 97.12 279 SER A C 1
ATOM 2206 O O . SER A 1 279 ? -2.896 13.054 3.674 1.00 97.12 279 SER A O 1
ATOM 2208 N N . ILE A 1 280 ? -2.672 13.423 5.871 1.00 96.75 280 ILE A N 1
ATOM 2209 C CA . ILE A 1 280 ? -1.223 13.611 5.889 1.00 96.75 280 ILE A CA 1
ATOM 2210 C C . ILE A 1 280 ? -0.652 12.892 7.104 1.00 96.75 280 ILE A C 1
ATOM 2212 O O . ILE A 1 280 ? -1.250 12.916 8.184 1.00 96.75 280 ILE A O 1
ATOM 2216 N N . GLY A 1 281 ? 0.495 12.249 6.941 1.00 95.06 281 GLY A N 1
ATOM 2217 C CA . GLY A 1 281 ? 1.197 11.614 8.044 1.00 95.06 281 GLY A CA 1
ATOM 2218 C C . GLY A 1 281 ? 2.000 10.411 7.591 1.00 95.06 281 GLY A C 1
ATOM 2219 O O . GLY A 1 281 ? 2.455 10.362 6.451 1.00 95.06 281 GLY A O 1
ATOM 2220 N N . SER A 1 282 ? 2.164 9.452 8.494 1.00 94.81 282 SER A N 1
ATOM 2221 C CA . SER A 1 282 ? 3.036 8.302 8.286 1.00 94.81 282 SER A CA 1
ATOM 2222 C C . SER A 1 282 ? 2.296 6.997 8.533 1.00 94.81 282 SER A C 1
ATOM 2224 O O . SER A 1 282 ? 1.475 6.884 9.446 1.00 94.81 282 SER A O 1
ATOM 2226 N N . THR A 1 283 ? 2.616 5.996 7.727 1.00 92.62 283 THR A N 1
ATOM 2227 C CA . THR A 1 283 ? 2.195 4.608 7.901 1.00 92.62 283 THR A CA 1
ATOM 2228 C C . THR A 1 283 ? 3.429 3.730 8.019 1.00 92.62 283 THR A C 1
ATOM 2230 O O . THR A 1 283 ? 4.470 4.031 7.443 1.00 92.62 283 THR A O 1
ATOM 2233 N N . PHE A 1 284 ? 3.308 2.676 8.804 1.00 88.69 284 PHE A N 1
ATOM 2234 C CA . PHE A 1 284 ? 4.315 1.657 9.016 1.00 88.69 284 PHE A CA 1
ATOM 2235 C C . PHE A 1 284 ? 3.764 0.333 8.500 1.00 88.69 284 PHE A C 1
ATOM 2237 O O . PHE A 1 284 ? 2.614 -0.020 8.788 1.00 88.69 284 PHE A O 1
ATOM 2244 N N . GLY A 1 285 ? 4.576 -0.392 7.745 1.00 79.38 285 GLY A N 1
ATOM 2245 C CA . GLY A 1 285 ? 4.206 -1.685 7.189 1.00 79.38 285 GLY A CA 1
ATOM 2246 C C . GLY A 1 285 ? 5.429 -2.522 6.853 1.00 79.38 285 GLY A C 1
ATOM 2247 O O . GLY A 1 285 ? 6.554 -2.031 6.896 1.00 79.38 285 GLY A O 1
ATOM 2248 N N . ALA A 1 286 ? 5.181 -3.786 6.529 1.00 70.50 286 ALA A N 1
ATOM 2249 C CA . ALA A 1 286 ? 6.169 -4.670 5.937 1.00 70.50 286 ALA A CA 1
ATOM 2250 C C . ALA A 1 286 ? 5.791 -4.918 4.474 1.00 70.50 286 ALA A C 1
ATOM 2252 O O . ALA A 1 286 ? 4.607 -5.086 4.167 1.00 70.50 286 ALA A O 1
ATOM 2253 N N . THR A 1 287 ? 6.777 -4.937 3.592 1.00 67.00 287 THR A N 1
ATOM 2254 C CA . THR A 1 287 ? 6.672 -5.453 2.224 1.00 67.00 287 THR A CA 1
ATOM 2255 C C . THR A 1 287 ? 7.575 -6.670 2.129 1.00 67.00 287 THR A C 1
ATOM 2257 O O . THR A 1 287 ? 8.615 -6.722 2.779 1.00 67.00 287 THR A O 1
ATOM 2260 N N . GLY A 1 288 ? 7.179 -7.681 1.369 1.00 65.75 288 GLY A N 1
ATOM 2261 C CA . GLY A 1 288 ? 8.007 -8.863 1.230 1.00 65.75 288 GLY A CA 1
ATOM 2262 C C . GLY A 1 288 ? 7.522 -9.797 0.143 1.00 65.75 288 GLY A C 1
ATOM 2263 O O . GLY A 1 288 ? 6.355 -9.746 -0.240 1.00 65.75 288 GLY A O 1
ATOM 2264 N N . PHE A 1 289 ? 8.435 -10.616 -0.357 1.00 67.69 289 PHE A N 1
ATOM 2265 C CA . PHE A 1 289 ? 8.191 -11.612 -1.392 1.00 67.69 289 PHE A CA 1
ATOM 2266 C C . PHE A 1 289 ? 9.040 -12.854 -1.124 1.00 67.69 289 PHE A C 1
ATOM 2268 O O . PHE A 1 289 ? 10.082 -12.783 -0.467 1.00 67.69 289 PHE A O 1
ATOM 2275 N N . TYR A 1 290 ? 8.572 -13.994 -1.621 1.00 76.88 290 TYR A N 1
ATOM 2276 C CA . TYR A 1 290 ? 9.299 -15.255 -1.531 1.00 76.88 290 TYR A CA 1
ATOM 2277 C C . TYR A 1 290 ? 10.153 -15.460 -2.782 1.00 76.88 290 TYR A C 1
ATOM 2279 O O . TYR A 1 290 ? 9.726 -15.151 -3.894 1.00 76.88 290 TYR A O 1
ATOM 2287 N N . VAL A 1 291 ? 11.367 -15.961 -2.577 1.00 71.19 291 VAL A N 1
ATOM 2288 C CA . VAL A 1 291 ? 12.335 -16.306 -3.614 1.00 71.19 291 VAL A CA 1
ATOM 2289 C C . VAL A 1 291 ? 12.673 -17.776 -3.462 1.00 71.19 291 VAL A C 1
ATOM 2291 O O . VAL A 1 291 ? 13.252 -18.185 -2.453 1.00 71.19 291 VAL A O 1
ATOM 2294 N N . ASN A 1 292 ? 12.332 -18.559 -4.473 1.00 73.44 292 ASN A N 1
ATOM 2295 C CA . ASN A 1 292 ? 12.560 -19.991 -4.475 1.00 73.44 292 ASN A CA 1
ATOM 2296 C C . ASN A 1 292 ? 13.871 -20.294 -5.198 1.00 73.44 292 ASN A C 1
ATOM 2298 O O . ASN A 1 292 ? 14.186 -19.707 -6.236 1.00 73.44 292 ASN A O 1
ATOM 2302 N N . VAL A 1 293 ? 14.677 -21.173 -4.609 1.00 68.69 293 VAL A N 1
ATOM 2303 C CA . VAL A 1 293 ? 16.040 -21.443 -5.059 1.00 68.69 293 VAL A CA 1
ATOM 2304 C C . VAL A 1 293 ? 16.264 -22.942 -5.122 1.00 68.69 293 VAL A C 1
ATOM 2306 O O . VAL A 1 293 ? 16.198 -23.635 -4.115 1.00 68.69 293 VAL A O 1
ATOM 2309 N N . ASN A 1 294 ? 16.598 -23.455 -6.303 1.00 63.06 294 ASN A N 1
ATOM 2310 C CA . ASN A 1 294 ? 16.857 -24.879 -6.494 1.00 63.06 294 ASN A CA 1
ATOM 2311 C C . ASN A 1 294 ? 18.370 -25.154 -6.496 1.00 63.06 294 ASN A C 1
ATOM 2313 O O . ASN A 1 294 ? 18.983 -25.305 -7.555 1.00 63.06 294 ASN A O 1
ATOM 2317 N N . SER A 1 295 ? 18.991 -25.157 -5.308 1.00 65.44 295 SER A N 1
ATOM 2318 C CA . SER A 1 295 ? 20.436 -25.371 -5.152 1.00 65.44 295 SER A CA 1
ATOM 2319 C C . SER A 1 295 ? 20.771 -26.340 -4.008 1.00 65.44 295 SER A C 1
ATOM 2321 O O . SER A 1 295 ? 20.318 -26.142 -2.877 1.00 65.44 295 SER A O 1
ATOM 2323 N N . PRO A 1 296 ? 21.609 -27.372 -4.241 1.00 62.25 296 PRO A N 1
ATOM 2324 C CA . PRO A 1 296 ? 22.021 -28.299 -3.193 1.00 62.25 296 PRO A CA 1
ATOM 2325 C C . PRO A 1 296 ? 22.725 -27.579 -2.032 1.00 62.25 296 PRO A C 1
ATOM 2327 O O . PRO A 1 296 ? 23.688 -26.843 -2.245 1.00 62.25 296 PRO A O 1
ATOM 2330 N N . ASN A 1 297 ? 22.312 -27.881 -0.796 1.00 68.69 297 ASN A N 1
ATOM 2331 C CA . ASN A 1 297 ? 22.793 -27.295 0.471 1.00 68.69 297 ASN A CA 1
ATOM 2332 C C . ASN A 1 297 ? 22.259 -25.891 0.826 1.00 68.69 297 ASN A C 1
ATOM 2334 O O . ASN A 1 297 ? 22.685 -25.344 1.845 1.00 68.69 297 ASN A O 1
ATOM 2338 N N . PHE A 1 298 ? 21.332 -25.327 0.049 1.00 67.00 298 PHE A N 1
ATOM 2339 C CA . PHE A 1 298 ? 20.609 -24.097 0.397 1.00 67.00 298 PHE A CA 1
ATOM 2340 C C . PHE A 1 298 ? 19.167 -24.414 0.802 1.00 67.00 298 PHE A C 1
ATOM 2342 O O . PHE A 1 298 ? 18.693 -25.530 0.596 1.00 67.00 298 PHE A O 1
ATOM 2349 N N . ALA A 1 299 ? 18.495 -23.462 1.452 1.00 66.12 299 ALA A N 1
ATOM 2350 C CA . ALA A 1 299 ? 17.062 -23.593 1.687 1.00 66.12 299 ALA A CA 1
ATOM 2351 C C . ALA A 1 299 ? 16.323 -23.415 0.355 1.00 66.12 299 ALA A C 1
ATOM 2353 O O . ALA A 1 299 ? 16.701 -22.551 -0.433 1.00 66.12 299 ALA A O 1
ATOM 2354 N N . ASP A 1 300 ? 15.265 -24.195 0.136 1.00 71.19 300 ASP A N 1
ATOM 2355 C CA . ASP A 1 300 ? 14.492 -24.132 -1.110 1.00 71.19 300 ASP A CA 1
ATOM 2356 C C . ASP A 1 300 ? 13.745 -22.793 -1.265 1.00 71.19 300 ASP A C 1
ATOM 2358 O O . ASP A 1 300 ? 13.412 -22.396 -2.377 1.00 71.19 300 ASP A O 1
ATOM 2362 N N . VAL A 1 301 ? 13.505 -22.075 -0.158 1.00 75.50 301 VAL A N 1
ATOM 2363 C CA . VAL A 1 301 ? 12.728 -20.828 -0.126 1.00 75.50 301 VAL A CA 1
ATOM 2364 C C . VAL A 1 301 ? 13.365 -19.815 0.819 1.00 75.50 301 VAL A C 1
ATOM 2366 O O . VAL A 1 301 ? 13.634 -20.107 1.988 1.00 75.50 301 VAL A O 1
ATOM 2369 N N . TYR A 1 302 ? 13.554 -18.596 0.321 1.00 73.88 302 TYR A N 1
ATOM 2370 C CA . TYR A 1 302 ? 13.970 -17.424 1.080 1.00 73.88 302 TYR A CA 1
ATOM 2371 C C . TYR A 1 302 ? 12.849 -16.384 1.083 1.00 73.88 302 TYR A C 1
ATOM 2373 O O . TYR A 1 302 ? 12.245 -16.103 0.055 1.00 73.88 302 TYR A O 1
ATOM 2381 N N . GLU A 1 303 ? 12.575 -15.779 2.236 1.00 75.31 303 GLU A N 1
ATOM 2382 C CA . GLU A 1 303 ? 11.675 -14.626 2.325 1.00 75.31 303 GLU A CA 1
ATOM 2383 C C . GLU A 1 303 ? 12.511 -13.347 2.346 1.00 75.31 303 GLU A C 1
ATOM 2385 O O . GLU A 1 303 ? 13.352 -13.158 3.229 1.00 75.31 303 GLU A O 1
ATOM 2390 N N . TYR A 1 304 ? 12.248 -12.450 1.401 1.00 70.56 304 TYR A N 1
ATOM 2391 C CA . TYR A 1 304 ? 12.645 -11.057 1.521 1.00 70.56 304 TYR A CA 1
ATOM 2392 C C . TYR A 1 304 ? 11.528 -10.307 2.243 1.00 70.56 304 TYR A C 1
ATOM 2394 O O . TYR A 1 304 ? 10.394 -10.316 1.777 1.00 70.56 304 TYR A O 1
ATOM 2402 N N . SER A 1 305 ? 11.817 -9.666 3.376 1.00 73.62 305 SER A N 1
ATOM 2403 C CA . SER A 1 305 ? 10.835 -8.875 4.125 1.00 73.62 305 SER A CA 1
ATOM 2404 C C . SER A 1 305 ? 11.479 -7.603 4.652 1.00 73.62 305 SER A C 1
ATOM 2406 O O . SER A 1 305 ? 12.391 -7.657 5.471 1.00 73.62 305 SER A O 1
ATOM 2408 N N . GLN A 1 306 ? 10.940 -6.455 4.260 1.00 72.25 306 GLN A N 1
ATOM 2409 C CA . GLN A 1 306 ? 11.464 -5.148 4.607 1.00 72.25 306 GLN A CA 1
ATOM 2410 C C . GLN A 1 306 ? 10.445 -4.337 5.402 1.00 72.25 306 GLN A C 1
ATOM 2412 O O . GLN A 1 306 ? 9.270 -4.240 5.047 1.00 72.25 306 GLN A O 1
ATOM 2417 N N . LEU A 1 307 ? 10.902 -3.724 6.495 1.00 80.25 307 LEU A N 1
ATOM 2418 C CA . LEU A 1 307 ? 10.078 -2.818 7.293 1.00 80.25 307 LEU A CA 1
ATOM 2419 C C . LEU A 1 307 ? 10.197 -1.391 6.763 1.00 80.25 307 LEU A C 1
ATOM 2421 O O . LEU A 1 307 ? 11.299 -0.859 6.619 1.00 80.25 307 LEU A O 1
ATOM 2425 N N . GLU A 1 308 ? 9.058 -0.747 6.538 1.00 82.31 308 GLU A N 1
ATOM 2426 C CA . GLU A 1 308 ? 8.963 0.533 5.843 1.00 82.31 308 GLU A CA 1
ATOM 2427 C C . GLU A 1 308 ? 8.134 1.555 6.625 1.00 82.31 308 GLU A C 1
ATOM 2429 O O . GLU A 1 308 ? 7.065 1.246 7.158 1.00 82.31 308 GLU A O 1
ATOM 2434 N N . ILE A 1 309 ? 8.586 2.812 6.617 1.00 86.19 309 ILE A N 1
ATOM 2435 C CA . ILE A 1 309 ? 7.783 3.984 6.981 1.00 86.19 309 ILE A CA 1
ATOM 2436 C C . ILE A 1 309 ? 7.471 4.775 5.717 1.00 86.19 309 ILE A C 1
ATOM 2438 O O . ILE A 1 309 ? 8.363 5.381 5.119 1.00 86.19 309 ILE A O 1
ATOM 2442 N N . LYS A 1 310 ? 6.190 4.843 5.357 1.00 89.56 310 LYS A N 1
ATOM 2443 C CA . LYS A 1 310 ? 5.685 5.663 4.249 1.00 89.56 310 LYS A CA 1
ATOM 2444 C C . LYS A 1 310 ? 5.089 6.936 4.815 1.00 89.56 310 LYS A C 1
ATOM 2446 O O . LYS A 1 310 ? 4.073 6.882 5.506 1.00 89.56 310 LYS A O 1
ATOM 2451 N N . SER A 1 311 ? 5.733 8.066 4.553 1.00 91.38 311 SER A N 1
ATOM 2452 C CA . SER A 1 311 ? 5.308 9.384 5.030 1.00 91.38 311 SER A CA 1
ATOM 2453 C C . SER A 1 311 ? 4.897 10.260 3.863 1.00 91.38 311 SER A C 1
ATOM 2455 O O . SER A 1 311 ? 5.659 10.410 2.915 1.00 91.38 311 SER A O 1
ATOM 2457 N N . GLY A 1 312 ? 3.718 10.865 3.926 1.00 94.31 312 GLY A N 1
ATOM 2458 C CA . GLY A 1 312 ? 3.222 11.650 2.808 1.00 94.31 312 GLY A CA 1
ATOM 2459 C C . GLY A 1 312 ? 1.776 12.090 2.939 1.00 94.31 312 GLY A C 1
ATOM 2460 O O . GLY A 1 312 ? 1.225 12.204 4.038 1.00 94.31 312 GLY A O 1
ATOM 2461 N N . ILE A 1 313 ? 1.182 12.351 1.781 1.00 95.94 313 ILE A N 1
ATOM 2462 C CA . ILE A 1 313 ? -0.209 12.753 1.614 1.00 95.94 313 ILE A CA 1
ATOM 2463 C C . ILE A 1 313 ? -1.019 11.614 1.002 1.00 95.94 313 ILE A C 1
ATOM 2465 O O . ILE A 1 313 ? -0.530 10.842 0.180 1.00 95.94 313 ILE A O 1
ATOM 2469 N N . ILE A 1 314 ? -2.279 11.525 1.408 1.00 94.94 314 ILE A N 1
ATOM 2470 C CA . ILE A 1 314 ? -3.248 10.543 0.934 1.00 94.94 314 ILE A CA 1
ATOM 2471 C C . ILE A 1 314 ? -4.530 11.298 0.611 1.00 94.94 314 ILE A C 1
ATOM 2473 O O . ILE A 1 314 ? -5.089 11.984 1.469 1.00 94.94 314 ILE A O 1
ATOM 2477 N N . TYR A 1 315 ? -5.017 11.158 -0.612 1.00 95.12 315 TYR A N 1
ATOM 2478 C CA . TYR A 1 315 ? -6.331 11.624 -1.018 1.00 95.12 315 TYR A CA 1
ATOM 2479 C C . TYR A 1 315 ? -7.201 10.429 -1.391 1.00 95.12 315 TYR A C 1
ATOM 2481 O O . TYR A 1 315 ? -6.819 9.606 -2.214 1.00 95.12 315 TYR A O 1
ATOM 2489 N N . GLU A 1 316 ? -8.378 10.336 -0.788 1.00 94.56 316 GLU A N 1
ATOM 2490 C CA . GLU A 1 316 ? -9.363 9.296 -1.072 1.00 94.56 316 GLU A CA 1
ATOM 2491 C C . GLU A 1 316 ? -10.641 9.950 -1.578 1.00 94.56 316 GLU A C 1
ATOM 2493 O O . GLU A 1 316 ? -11.129 10.911 -0.979 1.00 94.56 316 GLU A O 1
ATOM 2498 N N . HIS A 1 317 ? -11.205 9.410 -2.651 1.00 91.75 317 HIS A N 1
ATOM 2499 C CA . HIS A 1 317 ? -12.461 9.859 -3.228 1.00 91.75 317 HIS A CA 1
ATOM 2500 C C . HIS A 1 317 ? -13.398 8.674 -3.430 1.00 91.75 317 HIS A C 1
ATOM 2502 O O . HIS A 1 317 ? -13.062 7.700 -4.101 1.00 91.75 317 HIS A O 1
ATOM 2508 N N . ARG A 1 318 ? -14.599 8.757 -2.864 1.00 90.69 318 ARG A N 1
ATOM 2509 C CA . ARG A 1 318 ? -15.660 7.782 -3.103 1.00 90.69 318 ARG A CA 1
ATOM 2510 C C . ARG A 1 318 ? -16.273 8.038 -4.479 1.00 90.69 318 ARG A C 1
ATOM 2512 O O . ARG A 1 318 ? -16.985 9.020 -4.657 1.00 90.69 318 ARG A O 1
ATOM 2519 N N . ILE A 1 319 ? -15.997 7.143 -5.424 1.00 86.31 319 ILE A N 1
ATOM 2520 C CA . ILE A 1 319 ? -16.494 7.208 -6.806 1.00 86.31 319 ILE A CA 1
ATOM 2521 C C . ILE A 1 319 ? -17.909 6.610 -6.885 1.00 86.31 319 ILE A C 1
ATOM 2523 O O . ILE A 1 319 ? -18.758 7.113 -7.613 1.00 86.31 319 ILE A O 1
ATOM 2527 N N . SER A 1 320 ? -18.184 5.557 -6.107 1.00 84.94 320 SER A N 1
ATOM 2528 C CA . SER A 1 320 ? -19.510 4.934 -5.990 1.00 84.94 320 SER A CA 1
ATOM 2529 C C . SER A 1 320 ? -19.725 4.328 -4.597 1.00 84.94 320 SER A C 1
ATOM 2531 O O . SER A 1 320 ? -18.888 4.460 -3.704 1.00 84.94 320 SER A O 1
ATOM 2533 N N . ASP A 1 321 ? -20.844 3.637 -4.378 1.00 83.94 321 ASP A N 1
ATOM 2534 C CA . ASP A 1 321 ? -21.116 2.926 -3.119 1.00 83.94 321 ASP A CA 1
ATOM 2535 C C . ASP A 1 321 ? -20.149 1.767 -2.841 1.00 83.94 321 ASP A C 1
ATOM 2537 O O . ASP A 1 321 ? -20.013 1.348 -1.692 1.00 83.94 321 ASP A O 1
ATOM 2541 N N . TYR A 1 322 ? -19.446 1.298 -3.873 1.00 77.75 322 TYR A N 1
ATOM 2542 C CA . TYR A 1 322 ? -18.559 0.135 -3.812 1.00 77.75 322 TYR A CA 1
ATOM 2543 C C . TYR A 1 322 ? -17.117 0.443 -4.231 1.00 77.75 322 TYR A C 1
ATOM 2545 O O . TYR A 1 322 ? -16.247 -0.404 -4.050 1.00 77.75 322 TYR A O 1
ATOM 2553 N N . LEU A 1 323 ? -16.854 1.636 -4.778 1.00 75.19 323 LEU A N 1
ATOM 2554 C CA . LEU A 1 323 ? -15.546 2.016 -5.307 1.00 75.19 323 LEU A CA 1
ATOM 2555 C C . LEU A 1 323 ? -15.028 3.298 -4.652 1.00 75.19 323 LEU A C 1
ATOM 2557 O O . LEU A 1 323 ? -15.685 4.343 -4.667 1.00 75.19 323 LEU A O 1
ATOM 2561 N N . ILE A 1 324 ? -13.809 3.219 -4.126 1.00 81.62 324 ILE A N 1
ATOM 2562 C CA . ILE A 1 324 ? -13.056 4.350 -3.585 1.00 81.62 324 ILE A CA 1
ATOM 2563 C C . ILE A 1 324 ? -11.728 4.403 -4.334 1.00 81.62 324 ILE A C 1
ATOM 2565 O O . ILE A 1 324 ? -10.971 3.435 -4.317 1.00 81.62 324 ILE A O 1
ATOM 2569 N N . GLY A 1 325 ? -11.462 5.525 -4.994 1.00 82.31 325 GLY A N 1
ATOM 2570 C CA . GLY A 1 325 ? -10.153 5.819 -5.561 1.00 82.31 325 GLY A CA 1
ATOM 2571 C C . GLY A 1 325 ? -9.251 6.420 -4.490 1.00 82.31 325 GLY A C 1
ATOM 2572 O O . GLY A 1 325 ? -9.679 7.312 -3.756 1.00 82.31 325 GLY A O 1
ATOM 2573 N N . THR A 1 326 ? -8.009 5.953 -4.412 1.00 87.50 326 THR A N 1
ATOM 2574 C CA . THR A 1 326 ? -7.013 6.454 -3.461 1.00 87.50 326 THR A CA 1
ATOM 2575 C C . THR A 1 326 ? -5.758 6.857 -4.214 1.00 87.50 326 THR A C 1
ATOM 2577 O O . THR A 1 326 ? -5.175 6.046 -4.923 1.00 87.50 326 THR A O 1
ATOM 2580 N N . PHE A 1 327 ? -5.322 8.093 -4.016 1.00 90.19 327 PHE A N 1
ATOM 2581 C CA . PHE A 1 327 ? -4.046 8.612 -4.485 1.00 90.19 327 PHE A CA 1
ATOM 2582 C C . PHE A 1 327 ? -3.133 8.850 -3.281 1.00 90.19 327 PHE A C 1
ATOM 2584 O O . PHE A 1 327 ? -3.561 9.442 -2.288 1.00 90.19 327 PHE A O 1
ATOM 2591 N N . GLN A 1 328 ? -1.887 8.387 -3.345 1.00 88.38 328 GLN A N 1
ATOM 2592 C CA . GLN A 1 328 ? -0.898 8.569 -2.280 1.00 88.38 328 GLN A CA 1
ATOM 2593 C C . GLN A 1 328 ? 0.417 9.039 -2.887 1.00 88.38 328 GLN A C 1
ATOM 2595 O O . GLN A 1 328 ? 0.817 8.553 -3.939 1.00 88.38 328 GLN A O 1
ATOM 2600 N N . GLY A 1 329 ? 1.096 9.958 -2.207 1.00 88.56 329 GLY A N 1
ATOM 2601 C CA . GLY A 1 329 ? 2.412 10.442 -2.613 1.00 88.56 329 GLY A CA 1
ATOM 2602 C C . GLY A 1 329 ? 3.242 10.824 -1.396 1.00 88.56 329 GLY A C 1
ATOM 2603 O O . GLY A 1 329 ? 2.701 11.338 -0.413 1.00 88.56 329 GLY A O 1
ATOM 2604 N N . GLY A 1 330 ? 4.547 10.561 -1.432 1.00 88.25 330 GLY A N 1
ATOM 2605 C CA . GLY A 1 330 ? 5.422 10.802 -0.289 1.00 88.25 330 GLY A CA 1
ATOM 2606 C C . GLY A 1 330 ? 6.778 10.109 -0.379 1.00 88.25 330 GLY A C 1
ATOM 2607 O O . GLY A 1 330 ? 7.221 9.726 -1.455 1.00 88.25 330 GLY A O 1
ATOM 2608 N N . LEU A 1 331 ? 7.420 9.959 0.780 1.00 82.31 331 LEU A N 1
ATOM 2609 C CA . LEU A 1 331 ? 8.719 9.319 0.964 1.00 82.31 331 LEU A CA 1
ATOM 2610 C C . LEU A 1 331 ? 8.561 7.965 1.654 1.00 82.31 331 LEU A C 1
ATOM 2612 O O . LEU A 1 331 ? 7.803 7.834 2.620 1.00 82.31 331 LEU A O 1
ATOM 2616 N N . GLN A 1 332 ? 9.340 6.986 1.209 1.00 81.38 332 GLN A N 1
ATOM 2617 C CA . GLN A 1 332 ? 9.451 5.672 1.828 1.00 81.38 332 GLN A CA 1
ATOM 2618 C C . GLN A 1 332 ? 10.840 5.523 2.452 1.00 81.38 332 GLN A C 1
ATOM 2620 O O . GLN A 1 332 ? 11.846 5.736 1.785 1.00 81.38 332 GLN A O 1
ATOM 2625 N N . ASN A 1 333 ? 10.889 5.189 3.742 1.00 76.62 333 ASN A N 1
ATOM 2626 C CA . ASN A 1 333 ? 12.130 4.951 4.477 1.00 76.62 333 ASN A CA 1
ATOM 2627 C C . ASN A 1 333 ? 12.160 3.507 4.971 1.00 76.62 333 ASN A C 1
ATOM 2629 O O . ASN A 1 333 ? 11.206 3.059 5.607 1.00 76.62 333 ASN A O 1
ATOM 2633 N N . PHE A 1 334 ? 13.262 2.812 4.723 1.00 78.62 334 PHE A N 1
ATOM 2634 C CA . PHE A 1 334 ? 13.469 1.435 5.155 1.00 78.62 334 PHE A CA 1
ATOM 2635 C C . PHE A 1 334 ? 14.118 1.410 6.542 1.00 78.62 334 PHE A C 1
ATOM 2637 O O . PHE A 1 334 ? 15.108 2.103 6.770 1.00 78.62 334 PHE A O 1
ATOM 2644 N N . ILE A 1 335 ? 13.544 0.654 7.481 1.00 69.69 335 ILE A N 1
ATOM 2645 C CA . ILE A 1 335 ? 14.035 0.578 8.869 1.00 69.69 335 ILE A CA 1
ATOM 2646 C C . ILE A 1 335 ? 14.961 -0.625 9.074 1.00 69.69 335 ILE A C 1
ATOM 2648 O O . ILE A 1 335 ? 15.920 -0.533 9.835 1.00 69.69 335 ILE A O 1
ATOM 2652 N N . SER A 1 336 ? 14.670 -1.753 8.426 1.00 61.66 336 SER A N 1
ATOM 2653 C CA . SER A 1 336 ? 15.417 -3.004 8.594 1.00 61.66 336 SER A CA 1
ATOM 2654 C C . SER A 1 336 ? 15.365 -3.832 7.317 1.00 61.66 336 SER A C 1
ATOM 2656 O O . SER A 1 336 ? 14.345 -3.800 6.626 1.00 61.66 336 SER A O 1
ATOM 2658 N N . ASN A 1 337 ? 16.450 -4.564 7.059 1.00 44.41 337 ASN A N 1
ATOM 2659 C CA . ASN A 1 337 ? 16.559 -5.649 6.083 1.00 44.41 337 ASN A CA 1
ATOM 2660 C C . ASN A 1 337 ? 16.750 -6.958 6.851 1.00 44.41 337 ASN A C 1
ATOM 2662 O O . ASN A 1 337 ? 17.524 -6.910 7.839 1.00 44.41 337 ASN A O 1
#

Secondary structure (DSSP, 8-state):
-EEESTT-TT---SEEEE--GGG-GGG-EEEE-TT-S-TTSS---EEEEESSSEEEE-S-EEEEEESSSEEEES--SSSS-BS---EEEEEESSSEEEE---BSSS---EEEEEE---EEEEEEEEEEEE-SSEEEEEEEEEEEEEEEE-S----SSS-S----EEEEEEEEEEEEEEEEEEEETTEEEEEEEEEEEEEESS-EEEEEEEEEEEEEEEE-SSEEEEEEEEEEE-TT-S-SEEEEEEEEEEPTT-S-EEEEEETTEEEEEEEETTTEEEEEEEEEEEEEEEEE---TTS-SEEEEEEEEEEEEEEEEEE-SSS-EEEEEEEEEEEEE-

Sequence (337 aa):
TVHIGDTNIDTAVQILRITPNNDKPDNVTVTIYEDCIRSKATAYNISIYMNNGTCTLDSAATLIEMKKGTFNYGTDLGASPETGMDITTLRIHGGSFNWYPDDSGDDAYIGNLYLFGGTFNASATTPIYKTRRWGLTGSVNYQFSEFEFDNLENTSQVNVFEQNGTVDFHNFSAALSSTYFSTLFKKPVIYNASLIVDGNEEGLERVKGLVGLSFILKRTARTTLTLGAIVFIDPTSQIPFFPTFSYNHRFKNSKWEVDFILPQRLLFRRPVGENGRFSIGSTFGATGFYVNVNSPNFADVYEYSQLEIKSGIIYEHRISDYLIGTFQGGLQNFISN

Organism: NCBI:txid412755

Radius of gyration: 26.69 Å; chains: 1; bounding box: 55×59×82 Å